Protein AF-A0A2D6SZ85-F1 (afdb_monomer_lite)

Radius of gyration: 20.52 Å; chains: 1; bounding box: 55×57×46 Å

Structure (mmCIF, N/CA/C/O backbone):
data_AF-A0A2D6SZ85-F1
#
_entry.id   AF-A0A2D6SZ85-F1
#
loop_
_atom_site.group_PDB
_atom_site.id
_atom_site.type_symbol
_atom_site.label_atom_id
_atom_site.label_alt_id
_atom_site.label_comp_id
_atom_site.label_asym_id
_atom_site.label_entity_id
_atom_site.label_seq_id
_atom_site.pdbx_PDB_ins_code
_atom_site.Cartn_x
_atom_site.Cartn_y
_atom_site.Cartn_z
_atom_site.occupancy
_atom_site.B_iso_or_equiv
_atom_site.auth_seq_id
_atom_site.auth_comp_id
_atom_site.auth_asym_id
_atom_site.auth_atom_id
_atom_site.pdbx_PDB_model_num
ATOM 1 N N . MET A 1 1 ? 26.957 -25.060 16.649 1.00 38.34 1 MET A N 1
ATOM 2 C CA . MET A 1 1 ? 27.427 -24.751 15.280 1.00 38.34 1 MET A CA 1
ATOM 3 C C . MET A 1 1 ? 27.335 -25.997 14.417 1.00 38.34 1 MET A C 1
ATOM 5 O O . MET A 1 1 ? 28.116 -26.914 14.627 1.00 38.34 1 MET A O 1
ATOM 9 N N . ARG A 1 2 ? 26.353 -26.023 13.512 1.00 25.05 2 ARG A N 1
ATOM 10 C CA . ARG A 1 2 ? 26.320 -26.685 12.193 1.00 25.05 2 ARG A CA 1
ATOM 11 C C . ARG A 1 2 ? 24.862 -26.645 11.737 1.00 25.05 2 ARG A C 1
ATOM 13 O O . ARG A 1 2 ? 24.054 -27.474 12.136 1.00 25.05 2 ARG A O 1
ATOM 20 N N . SER A 1 3 ? 24.536 -25.599 10.988 1.00 23.06 3 SER A N 1
ATOM 21 C CA . SER A 1 3 ? 23.264 -25.454 10.289 1.00 23.06 3 SER A CA 1
ATOM 22 C C . SER A 1 3 ? 23.263 -26.433 9.118 1.00 23.06 3 SER A C 1
ATOM 24 O O . SER A 1 3 ? 24.173 -26.398 8.292 1.00 23.06 3 SER A O 1
ATOM 26 N N . VAL A 1 4 ? 22.278 -27.325 9.074 1.00 24.33 4 VAL A N 1
ATOM 27 C CA . VAL A 1 4 ? 22.029 -28.205 7.930 1.00 24.33 4 VAL A CA 1
ATOM 28 C C . VAL A 1 4 ? 20.880 -27.584 7.146 1.00 24.33 4 VAL A C 1
ATOM 30 O O . VAL A 1 4 ? 19.745 -27.554 7.612 1.00 24.33 4 VAL A O 1
ATOM 33 N N . LEU A 1 5 ? 21.212 -27.039 5.979 1.00 23.00 5 LEU A N 1
ATOM 34 C CA . LEU A 1 5 ? 20.269 -26.615 4.953 1.00 23.00 5 LEU A CA 1
ATOM 35 C C . LEU A 1 5 ? 19.723 -27.890 4.295 1.00 23.00 5 LEU A C 1
ATOM 37 O O . LEU A 1 5 ? 20.479 -28.612 3.647 1.00 23.00 5 LEU A O 1
ATOM 41 N N . MET A 1 6 ? 18.447 -28.208 4.510 1.00 22.09 6 MET A N 1
ATOM 42 C CA . MET A 1 6 ? 17.811 -29.384 3.914 1.00 22.09 6 MET A CA 1
ATOM 43 C C . MET A 1 6 ? 16.843 -28.929 2.822 1.00 22.09 6 MET A C 1
ATOM 45 O O . MET A 1 6 ? 15.752 -28.439 3.099 1.00 22.09 6 MET A O 1
ATOM 49 N N . LEU A 1 7 ? 17.295 -29.067 1.576 1.00 22.53 7 LEU A N 1
ATOM 50 C CA . LEU A 1 7 ? 16.496 -28.945 0.363 1.00 22.53 7 LEU A CA 1
ATOM 51 C C . LEU A 1 7 ? 15.698 -30.250 0.207 1.00 22.53 7 LEU A C 1
ATOM 53 O O . LEU A 1 7 ? 16.301 -31.323 0.159 1.00 22.53 7 LEU A O 1
ATOM 57 N N . VAL A 1 8 ? 14.367 -30.186 0.157 1.00 25.17 8 VAL A N 1
ATOM 58 C CA . VAL A 1 8 ? 13.526 -31.362 -0.115 1.00 25.17 8 VAL A CA 1
ATOM 59 C C . VAL A 1 8 ? 12.619 -31.062 -1.298 1.00 25.17 8 VAL A C 1
ATOM 61 O O . VAL A 1 8 ? 11.760 -30.187 -1.228 1.00 25.17 8 VAL A O 1
ATOM 64 N N . CYS A 1 9 ? 12.847 -31.823 -2.364 1.00 23.64 9 CYS A N 1
ATOM 65 C CA . CYS A 1 9 ? 12.000 -31.950 -3.540 1.00 23.64 9 CYS A CA 1
ATOM 66 C C . CYS A 1 9 ? 10.954 -33.056 -3.331 1.00 23.64 9 CYS A C 1
ATOM 68 O O . CYS A 1 9 ? 11.340 -34.143 -2.896 1.00 23.64 9 CYS A O 1
ATOM 70 N N . LEU A 1 10 ? 9.683 -32.828 -3.690 1.00 24.56 10 LEU A N 1
ATOM 71 C CA . LEU A 1 10 ? 8.734 -33.897 -4.043 1.00 24.56 10 LEU A CA 1
ATOM 72 C C . LEU A 1 10 ? 7.457 -33.369 -4.737 1.00 24.56 10 LEU A C 1
ATOM 74 O O . LEU A 1 10 ? 6.820 -32.421 -4.285 1.00 24.56 10 LEU A O 1
ATOM 78 N N . SER A 1 11 ? 7.059 -34.069 -5.804 1.00 26.67 11 SER A N 1
ATOM 79 C CA . SER A 1 11 ? 5.912 -33.814 -6.689 1.00 26.67 11 SER A CA 1
ATOM 80 C C . SER A 1 11 ? 4.568 -34.357 -6.179 1.00 26.67 11 SER A C 1
ATOM 82 O O . SER A 1 11 ? 4.553 -35.464 -5.642 1.00 26.67 11 SER A O 1
ATOM 84 N N . ALA A 1 12 ? 3.450 -33.692 -6.512 1.00 24.92 12 ALA A N 1
ATOM 85 C CA . ALA A 1 12 ? 2.279 -34.240 -7.239 1.00 24.92 12 ALA A CA 1
ATOM 86 C C . ALA A 1 12 ? 1.037 -33.317 -7.145 1.00 24.92 12 ALA A C 1
ATOM 88 O O . ALA A 1 12 ? 0.876 -32.549 -6.204 1.00 24.92 12 ALA A O 1
ATOM 89 N N . ALA A 1 13 ? 0.180 -33.427 -8.165 1.00 23.38 13 ALA A N 1
ATOM 90 C CA . ALA A 1 13 ? -0.965 -32.590 -8.535 1.00 23.38 13 ALA A CA 1
ATOM 91 C C . ALA A 1 13 ? -2.183 -32.611 -7.583 1.00 23.38 13 ALA A C 1
ATOM 93 O O . ALA A 1 13 ? -2.440 -33.637 -6.962 1.00 23.38 13 ALA A O 1
ATOM 94 N N . LEU A 1 14 ? -2.987 -31.529 -7.562 1.00 22.86 14 LEU A N 1
ATOM 95 C CA . LEU A 1 14 ? -4.369 -31.441 -8.101 1.00 22.86 14 LEU A CA 1
ATOM 96 C C . LEU A 1 14 ? -5.046 -30.084 -7.745 1.00 22.86 14 LEU A C 1
ATOM 98 O O . LEU A 1 14 ? -4.791 -29.498 -6.700 1.00 22.86 14 LEU A O 1
ATOM 102 N N . THR A 1 15 ? -5.928 -29.641 -8.648 1.00 23.62 15 THR A N 1
ATOM 103 C CA . THR A 1 15 ? -6.913 -28.527 -8.678 1.00 23.62 15 THR A CA 1
ATOM 104 C C . THR A 1 15 ? -7.408 -27.886 -7.368 1.00 23.62 15 THR A C 1
ATOM 106 O O . THR A 1 15 ? -7.889 -28.602 -6.496 1.00 23.62 15 THR A O 1
ATOM 109 N N . ALA A 1 16 ? -7.498 -26.540 -7.335 1.00 22.28 16 ALA A N 1
ATOM 110 C CA . ALA A 1 16 ? -8.764 -25.768 -7.244 1.00 22.28 16 ALA A CA 1
ATOM 111 C C . ALA A 1 16 ? -8.567 -24.249 -6.973 1.00 22.28 16 ALA A C 1
ATOM 113 O O . ALA A 1 16 ? -7.841 -23.859 -6.064 1.00 22.28 16 ALA A O 1
ATOM 114 N N . LEU A 1 17 ? -9.286 -23.438 -7.767 1.00 27.72 17 LEU A N 1
ATOM 115 C CA . LEU A 1 17 ? -10.006 -22.186 -7.446 1.00 27.72 17 LEU A CA 1
ATOM 116 C C . LEU A 1 17 ? -9.457 -21.258 -6.348 1.00 27.72 17 LEU A C 1
ATOM 118 O O . LEU A 1 17 ? -9.790 -21.451 -5.187 1.00 27.72 17 LEU A O 1
ATOM 122 N N . PHE A 1 18 ? -8.816 -20.153 -6.747 1.00 23.03 18 PHE A N 1
ATOM 123 C CA . PHE A 1 18 ? -8.873 -18.861 -6.044 1.00 23.03 18 PHE A CA 1
ATOM 124 C C . PHE A 1 18 ? -8.624 -17.728 -7.053 1.00 23.03 18 PHE A C 1
ATOM 126 O O . PHE A 1 18 ? -7.550 -17.668 -7.647 1.00 23.03 18 PHE A O 1
ATOM 133 N N . THR A 1 19 ? -9.592 -16.828 -7.249 1.00 25.33 19 THR A N 1
ATOM 134 C CA . THR A 1 19 ? -9.369 -15.550 -7.948 1.00 25.33 19 THR A CA 1
ATOM 135 C C . THR A 1 19 ? -9.543 -14.374 -7.002 1.00 25.33 19 THR A C 1
ATOM 137 O O . THR A 1 19 ? -10.481 -14.306 -6.209 1.00 25.33 19 THR A O 1
ATOM 140 N N . ASN A 1 20 ? -8.550 -13.498 -7.111 1.00 28.41 20 ASN A N 1
ATOM 141 C CA . ASN A 1 20 ? -8.149 -12.422 -6.227 1.00 28.41 20 ASN A CA 1
ATOM 142 C C . ASN A 1 20 ? -9.001 -11.149 -6.314 1.00 28.41 20 ASN A C 1
ATOM 144 O O . ASN A 1 20 ? -9.608 -10.839 -7.334 1.00 28.41 20 ASN A O 1
ATOM 148 N N . ALA A 1 21 ? -8.924 -10.410 -5.204 1.00 26.05 21 ALA A N 1
ATOM 149 C CA . ALA A 1 21 ? -8.678 -8.975 -5.059 1.00 26.05 21 ALA A CA 1
ATOM 150 C C . ALA A 1 21 ? -9.060 -8.018 -6.211 1.00 26.05 21 ALA A C 1
ATOM 152 O O . ALA A 1 21 ? -8.628 -8.114 -7.361 1.00 26.05 21 ALA A O 1
ATOM 153 N N . VAL A 1 22 ? -9.825 -7.001 -5.819 1.00 27.80 22 VAL A N 1
ATOM 154 C CA . VAL A 1 22 ? -10.353 -5.933 -6.666 1.00 27.80 22 VAL A CA 1
ATOM 155 C C . VAL A 1 22 ? -9.244 -5.068 -7.268 1.00 27.80 22 VAL A C 1
ATOM 157 O O . VAL A 1 22 ? -8.403 -4.507 -6.569 1.00 27.80 22 VAL A O 1
ATOM 160 N N . HIS A 1 23 ? -9.314 -4.976 -8.594 1.00 37.28 23 HIS A N 1
ATOM 161 C CA . HIS A 1 23 ? -8.452 -4.254 -9.515 1.00 37.28 23 HIS A CA 1
ATOM 162 C C . HIS A 1 23 ? -8.623 -2.726 -9.426 1.00 37.28 23 HIS A C 1
ATOM 164 O O . HIS A 1 23 ? -9.745 -2.218 -9.440 1.00 37.28 23 HIS A O 1
ATOM 170 N N . GLY A 1 24 ? -7.512 -1.987 -9.494 1.00 26.64 24 GLY A N 1
ATOM 171 C CA . GLY A 1 24 ? -7.454 -0.780 -10.324 1.00 26.64 24 GLY A CA 1
ATOM 172 C C . GLY A 1 24 ? -7.283 -1.227 -11.776 1.00 26.64 24 GLY A C 1
ATOM 173 O O . GLY A 1 24 ? -6.586 -2.206 -12.017 1.00 26.64 24 GLY A O 1
ATOM 174 N N . GLN A 1 25 ? -7.969 -0.591 -12.728 1.00 28.16 25 GLN A N 1
ATOM 175 C CA . GLN A 1 25 ? -8.022 -1.027 -14.129 1.00 28.16 25 GLN A CA 1
ATOM 176 C C . GLN A 1 25 ? -6.625 -1.194 -14.763 1.00 28.16 25 GLN A C 1
ATOM 178 O O . GLN A 1 25 ? -6.048 -0.253 -15.299 1.00 28.16 25 GLN A O 1
ATOM 183 N N . GLY A 1 26 ? -6.118 -2.422 -14.734 1.00 28.48 26 GLY A N 1
ATOM 184 C CA . GLY A 1 26 ? -4.998 -2.937 -15.506 1.00 28.48 26 GLY A CA 1
ATOM 185 C C . GLY A 1 26 ? -5.404 -4.328 -15.976 1.00 28.48 26 GLY A C 1
ATOM 186 O O . GLY A 1 26 ? -5.951 -5.107 -15.197 1.00 28.48 26 GLY A O 1
ATOM 187 N N . ARG A 1 27 ? -5.251 -4.614 -17.271 1.00 25.75 27 ARG A N 1
ATOM 188 C CA . ARG A 1 27 ? -5.568 -5.929 -17.845 1.00 25.75 27 ARG A CA 1
ATOM 189 C C . ARG A 1 27 ? -4.776 -7.008 -17.101 1.00 25.75 27 ARG A C 1
ATOM 191 O O . ARG A 1 27 ? -3.552 -6.945 -17.080 1.00 25.75 27 ARG A O 1
ATOM 198 N N . SER A 1 28 ? -5.466 -7.998 -16.543 1.00 29.06 28 SER A N 1
ATOM 199 C CA . SER A 1 28 ? -4.854 -9.238 -16.073 1.00 29.06 28 SER A CA 1
ATOM 200 C C . SER A 1 28 ? -4.201 -9.943 -17.263 1.00 29.06 28 SER A C 1
ATOM 202 O O . SER A 1 28 ? -4.893 -10.381 -18.184 1.00 29.06 28 SER A O 1
ATOM 204 N N . ILE A 1 29 ? -2.873 -10.027 -17.273 1.00 34.69 29 ILE A N 1
ATOM 205 C CA . ILE A 1 29 ? -2.155 -10.898 -18.204 1.00 34.69 29 ILE A CA 1
ATOM 206 C C . ILE A 1 29 ? -2.277 -12.304 -17.624 1.00 34.69 29 ILE A C 1
ATOM 208 O O . ILE A 1 29 ? -1.525 -12.696 -16.736 1.00 34.69 29 ILE A O 1
ATOM 212 N N . GLU A 1 30 ? -3.300 -13.035 -18.055 1.00 31.08 30 GLU A N 1
ATOM 213 C CA . GLU A 1 30 ? -3.431 -14.451 -17.737 1.00 31.08 30 GLU A CA 1
ATOM 214 C C . GLU A 1 30 ? -2.382 -15.244 -18.525 1.00 31.08 30 GLU A C 1
ATOM 216 O O . GLU A 1 30 ? -2.482 -15.415 -19.738 1.00 31.08 30 GLU A O 1
ATOM 221 N N . GLY A 1 31 ? -1.377 -15.745 -17.813 1.00 37.50 31 GLY A N 1
ATOM 222 C CA . GLY A 1 31 ? -0.465 -16.787 -18.270 1.00 37.50 31 GLY A CA 1
ATOM 223 C C . GLY A 1 31 ? 0.186 -17.444 -17.051 1.00 37.50 31 GLY A C 1
ATOM 224 O O . GLY A 1 31 ? 0.916 -16.768 -16.326 1.00 37.50 31 GLY A O 1
ATOM 225 N N . PRO A 1 32 ? -0.088 -18.723 -16.735 1.00 39.88 32 PRO A N 1
ATOM 226 C CA . PRO A 1 32 ? 0.516 -19.356 -15.574 1.00 39.88 32 PRO A CA 1
ATOM 227 C C . PRO A 1 32 ? 1.987 -19.664 -15.867 1.00 39.88 32 PRO A C 1
ATOM 229 O O . PRO A 1 32 ? 2.288 -20.536 -16.679 1.00 39.88 32 PRO A O 1
ATOM 232 N N . VAL A 1 33 ? 2.915 -19.020 -15.152 1.00 44.75 33 VAL A N 1
ATOM 233 C CA . VAL A 1 33 ? 4.210 -19.668 -14.899 1.00 44.75 33 VAL A CA 1
ATOM 234 C C . VAL A 1 33 ? 3.886 -20.926 -14.106 1.00 44.75 33 VAL A C 1
ATOM 236 O O . VAL A 1 33 ? 3.303 -20.850 -13.020 1.00 44.75 33 VAL A O 1
ATOM 239 N N . ALA A 1 34 ? 4.165 -22.078 -14.711 1.00 47.47 34 ALA A N 1
ATOM 240 C CA . ALA A 1 34 ? 3.860 -23.366 -14.122 1.00 47.47 34 ALA A CA 1
ATOM 241 C C . ALA A 1 34 ? 4.566 -23.485 -12.765 1.00 47.47 34 ALA A C 1
ATOM 243 O O . ALA A 1 34 ? 5.777 -23.288 -12.668 1.00 47.47 34 ALA A O 1
ATOM 244 N N . ASP A 1 35 ? 3.799 -23.822 -11.726 1.00 46.00 35 ASP A N 1
ATOM 245 C CA . ASP A 1 35 ? 4.308 -24.173 -10.396 1.00 46.00 35 ASP A CA 1
ATOM 246 C C . ASP A 1 35 ? 4.918 -25.583 -10.440 1.00 46.00 35 ASP A C 1
ATOM 248 O O . ASP A 1 35 ? 4.424 -26.545 -9.850 1.00 46.00 35 ASP A O 1
ATOM 252 N N . THR A 1 36 ? 5.927 -25.740 -11.293 1.00 53.75 36 THR A N 1
ATOM 253 C CA . THR A 1 36 ? 6.666 -26.980 -11.474 1.00 53.75 36 THR A CA 1
ATOM 254 C C . THR A 1 36 ? 8.000 -26.871 -10.773 1.00 53.75 36 THR A C 1
ATOM 256 O O . THR A 1 36 ? 8.739 -25.900 -10.920 1.00 53.75 36 THR A O 1
ATOM 259 N N . GLU A 1 37 ? 8.316 -27.922 -10.035 1.00 49.31 37 GLU A N 1
ATOM 260 C CA . GLU A 1 37 ? 9.615 -28.141 -9.426 1.00 49.31 37 GLU A CA 1
ATOM 261 C C . GLU A 1 37 ? 10.727 -28.048 -10.487 1.00 49.31 37 GLU A C 1
ATOM 263 O O . GLU A 1 37 ? 10.763 -28.852 -11.419 1.00 49.31 37 GLU A O 1
ATOM 268 N N . LEU A 1 38 ? 11.615 -27.057 -10.349 1.00 55.38 38 LEU A N 1
ATOM 269 C CA . LEU A 1 38 ? 12.723 -26.808 -11.278 1.00 55.38 38 LEU A CA 1
ATOM 270 C C . LEU A 1 38 ? 13.806 -27.879 -11.076 1.00 55.38 38 LEU A C 1
ATOM 272 O O . LEU A 1 38 ? 14.428 -27.929 -10.013 1.00 55.38 38 LEU A O 1
ATOM 276 N N . LYS A 1 39 ? 14.023 -28.754 -12.066 1.00 46.19 39 LYS A N 1
ATOM 277 C CA . LYS A 1 39 ? 14.940 -29.910 -11.947 1.00 46.19 39 LYS A CA 1
ATOM 278 C C . LYS A 1 39 ? 16.086 -29.889 -12.945 1.00 46.19 39 LYS A C 1
ATOM 280 O O . LYS A 1 39 ? 17.131 -30.479 -12.676 1.00 46.19 39 LYS A O 1
ATOM 285 N N . SER A 1 40 ? 15.895 -29.262 -14.100 1.00 50.00 40 SER A N 1
ATOM 286 C CA . SER A 1 40 ? 16.890 -29.198 -15.166 1.00 50.00 40 SER A CA 1
ATOM 287 C C . SER A 1 40 ? 17.764 -27.946 -15.052 1.00 50.00 40 SER A C 1
ATOM 289 O O . SER A 1 40 ? 17.355 -26.932 -14.494 1.00 50.00 40 SER A O 1
ATOM 291 N N . THR A 1 41 ? 18.970 -27.977 -15.627 1.00 47.56 41 THR A N 1
ATOM 292 C CA . THR A 1 41 ? 19.808 -26.774 -15.749 1.00 47.56 41 THR A CA 1
ATOM 293 C C . THR A 1 41 ? 19.081 -25.665 -16.517 1.00 47.56 41 THR A C 1
ATOM 295 O O . THR A 1 41 ? 19.236 -24.507 -16.168 1.00 47.56 41 THR A O 1
ATOM 298 N N . GLY A 1 42 ? 18.241 -25.993 -17.507 1.00 57.09 42 GLY A N 1
ATOM 299 C CA . GLY A 1 42 ? 17.401 -25.008 -18.202 1.00 57.09 42 GLY A CA 1
ATOM 300 C C . GLY A 1 42 ? 16.340 -24.380 -17.291 1.00 57.09 42 GLY A C 1
ATOM 301 O O . GLY A 1 42 ? 16.140 -23.169 -17.336 1.00 57.09 42 GLY A O 1
ATOM 302 N N . ASP A 1 43 ? 15.742 -25.179 -16.404 1.00 52.53 43 ASP A N 1
ATOM 303 C CA . ASP A 1 43 ? 14.762 -24.724 -15.408 1.00 52.53 43 ASP A CA 1
ATOM 304 C C . ASP A 1 43 ? 15.427 -23.788 -14.386 1.00 52.53 43 ASP A C 1
ATOM 306 O O . ASP A 1 43 ? 14.871 -22.761 -14.003 1.00 52.53 43 ASP A O 1
ATOM 310 N N . LEU A 1 44 ? 16.649 -24.132 -13.966 1.00 51.59 44 LEU A N 1
ATOM 311 C CA . LEU A 1 44 ? 17.444 -23.386 -12.987 1.00 51.59 44 LEU A CA 1
ATOM 312 C C . LEU A 1 44 ? 18.106 -22.131 -13.571 1.00 51.59 44 LEU A C 1
ATOM 314 O O . LEU A 1 44 ? 18.359 -21.185 -12.831 1.00 51.59 44 LEU A O 1
ATOM 318 N N . LEU A 1 45 ? 18.374 -22.104 -14.882 1.00 53.56 45 LEU A N 1
ATOM 319 C CA . LEU A 1 45 ? 18.885 -20.926 -15.589 1.00 53.56 45 LEU A CA 1
ATOM 320 C C . LEU A 1 45 ? 17.804 -19.852 -15.795 1.00 53.56 45 LEU A C 1
ATOM 322 O O . LEU A 1 45 ? 18.149 -18.738 -16.183 1.00 53.56 45 LEU A O 1
ATOM 326 N N . ARG A 1 46 ? 16.525 -20.172 -15.520 1.00 63.75 46 ARG A N 1
ATOM 327 C CA . ARG A 1 46 ? 15.375 -19.244 -15.496 1.00 63.75 46 ARG A CA 1
ATOM 328 C C . ARG A 1 46 ? 15.287 -18.334 -16.729 1.00 63.75 46 ARG A C 1
ATOM 330 O O . ARG A 1 46 ? 14.868 -17.182 -16.641 1.00 63.75 46 ARG A O 1
ATOM 337 N N . GLY A 1 47 ? 15.681 -18.871 -17.883 1.00 60.16 47 GLY A N 1
ATOM 338 C CA . GLY A 1 47 ? 15.587 -18.180 -19.162 1.00 60.16 47 GLY A CA 1
ATOM 339 C C . GLY A 1 47 ? 14.138 -17.968 -19.601 1.00 60.16 47 GLY A C 1
ATOM 340 O O . GLY A 1 47 ? 13.193 -18.545 -19.053 1.00 60.16 47 GLY A O 1
ATOM 341 N N . PHE A 1 48 ? 13.979 -17.135 -20.616 1.00 70.12 48 PHE A N 1
ATOM 342 C CA . PHE A 1 48 ? 12.762 -17.002 -21.407 1.00 70.12 48 PHE A CA 1
ATOM 343 C C . PHE A 1 48 ? 13.045 -17.506 -22.818 1.00 70.12 48 PHE A C 1
ATOM 345 O O . PHE A 1 48 ? 14.196 -17.498 -23.262 1.00 70.12 48 PHE A O 1
ATOM 352 N N . ASP A 1 49 ? 12.006 -17.943 -23.521 1.00 78.50 49 ASP A N 1
ATOM 353 C CA . ASP A 1 49 ? 12.118 -18.139 -24.961 1.00 78.50 49 ASP A CA 1
ATOM 354 C C . ASP A 1 49 ? 11.812 -16.831 -25.711 1.00 78.50 49 ASP A C 1
ATOM 356 O O . ASP A 1 49 ? 11.261 -15.868 -25.162 1.00 78.50 49 ASP A O 1
ATOM 360 N N . ASP A 1 50 ? 12.198 -16.781 -26.985 1.00 81.06 50 ASP A N 1
ATOM 361 C CA . ASP A 1 50 ? 11.994 -15.596 -27.821 1.00 81.06 50 ASP A CA 1
ATOM 362 C C . ASP A 1 50 ? 10.507 -15.229 -27.960 1.00 81.06 50 ASP A C 1
ATOM 364 O O . ASP A 1 50 ? 10.183 -14.063 -28.203 1.00 81.06 50 ASP A O 1
ATOM 368 N N . ALA A 1 51 ? 9.592 -16.192 -27.798 1.00 84.88 51 ALA A N 1
ATOM 369 C CA . ALA A 1 51 ? 8.158 -15.954 -27.884 1.00 84.88 51 ALA A CA 1
ATOM 370 C C . ALA A 1 51 ? 7.633 -15.243 -26.626 1.00 84.88 51 ALA A C 1
ATOM 372 O O . ALA A 1 51 ? 6.930 -14.241 -26.762 1.00 84.88 51 ALA A O 1
ATOM 373 N N . GLU A 1 52 ? 8.024 -15.691 -25.429 1.00 85.25 52 GLU A N 1
ATOM 374 C CA . GLU A 1 52 ? 7.716 -15.060 -24.138 1.00 85.25 52 GLU A CA 1
ATOM 375 C C . GLU A 1 52 ? 8.243 -13.620 -24.103 1.00 85.25 52 GLU A C 1
ATOM 377 O O . GLU A 1 52 ? 7.487 -12.689 -23.815 1.00 85.25 52 GLU A O 1
ATOM 382 N N . LEU A 1 53 ? 9.508 -13.406 -24.488 1.00 84.94 53 LEU A N 1
ATOM 383 C CA . LEU A 1 53 ? 10.093 -12.063 -24.555 1.00 84.94 53 LEU A CA 1
ATOM 384 C C . LEU A 1 53 ? 9.358 -11.168 -25.558 1.00 84.94 53 LEU A C 1
ATOM 386 O O . LEU A 1 53 ? 9.077 -10.000 -25.274 1.00 84.94 53 LEU A O 1
ATOM 390 N N . THR A 1 54 ? 9.053 -11.701 -26.744 1.00 87.69 54 THR A N 1
ATOM 391 C CA . THR A 1 54 ? 8.331 -10.957 -27.783 1.00 87.69 54 THR A CA 1
ATOM 392 C C . THR A 1 54 ? 6.940 -10.559 -27.312 1.00 87.69 54 THR A C 1
ATOM 394 O O . THR A 1 54 ? 6.498 -9.447 -27.600 1.00 87.69 54 THR A O 1
ATOM 397 N N . GLU A 1 55 ? 6.245 -11.438 -26.596 1.00 91.44 55 GLU A N 1
ATOM 398 C CA . GLU A 1 55 ? 4.911 -11.148 -26.089 1.00 91.44 55 GLU A CA 1
ATOM 399 C C . GLU A 1 55 ? 4.948 -10.117 -24.962 1.00 91.44 55 GLU A C 1
ATOM 401 O O . GLU A 1 55 ? 4.248 -9.107 -25.034 1.00 91.44 55 GLU A O 1
ATOM 406 N N . LEU A 1 56 ? 5.833 -10.278 -23.976 1.00 89.81 56 LEU A N 1
ATOM 407 C CA . LEU A 1 56 ? 5.936 -9.330 -22.865 1.00 89.81 56 LEU A CA 1
ATOM 408 C C . LEU A 1 56 ? 6.329 -7.923 -23.325 1.00 89.81 56 LEU A C 1
ATOM 410 O O . LEU A 1 56 ? 5.791 -6.948 -22.807 1.00 89.81 56 LEU A O 1
ATOM 414 N N . ARG A 1 57 ? 7.164 -7.792 -24.363 1.00 91.31 57 ARG A N 1
ATOM 415 C CA . ARG A 1 57 ? 7.470 -6.489 -24.987 1.00 91.31 57 ARG A CA 1
ATOM 416 C C . ARG A 1 57 ? 6.255 -5.814 -25.627 1.00 91.31 57 ARG A C 1
ATOM 418 O O . ARG A 1 57 ? 6.233 -4.589 -25.731 1.00 91.31 57 ARG A O 1
ATOM 425 N N . LYS A 1 58 ? 5.252 -6.578 -26.071 1.00 93.25 58 LYS A N 1
ATOM 426 C CA . LYS A 1 58 ? 3.994 -6.015 -26.587 1.00 93.25 58 LYS A CA 1
ATOM 427 C C . LYS A 1 58 ? 3.055 -5.614 -25.462 1.00 93.25 58 LYS A C 1
ATOM 429 O O . LYS A 1 58 ? 2.391 -4.587 -25.578 1.00 93.25 58 LYS A O 1
ATOM 434 N N . VAL A 1 59 ? 2.961 -6.432 -24.412 1.00 93.69 59 VAL A N 1
ATOM 435 C CA . VAL A 1 59 ? 2.006 -6.187 -23.327 1.00 93.69 59 VAL A CA 1
ATOM 436 C C . VAL A 1 59 ? 2.499 -5.110 -22.358 1.00 93.69 59 VAL A C 1
ATOM 438 O O . VAL A 1 59 ? 1.693 -4.338 -21.842 1.00 93.69 59 VAL A O 1
ATOM 441 N N . ILE A 1 60 ? 3.816 -5.001 -22.180 1.00 94.00 60 ILE A N 1
ATOM 442 C CA . ILE A 1 60 ? 4.486 -3.976 -21.376 1.00 94.00 60 ILE A CA 1
ATOM 443 C C . ILE A 1 60 ? 5.366 -3.136 -22.317 1.00 94.00 60 ILE A C 1
ATOM 445 O O . ILE A 1 60 ? 6.589 -3.279 -22.330 1.00 94.00 60 ILE A O 1
ATOM 449 N N . PRO A 1 61 ? 4.768 -2.292 -23.178 1.00 93.31 61 PRO A N 1
ATOM 450 C CA . PRO A 1 61 ? 5.543 -1.485 -24.102 1.00 93.31 61 PRO A CA 1
ATOM 451 C C . PRO A 1 61 ? 6.299 -0.392 -23.346 1.00 93.31 61 PRO A C 1
ATOM 453 O O . PRO A 1 61 ? 5.755 0.265 -22.453 1.00 93.31 61 PRO A O 1
ATOM 456 N N . GLN A 1 62 ? 7.543 -0.141 -23.755 1.00 90.12 62 GLN A N 1
ATOM 457 C CA . GLN A 1 62 ? 8.290 1.004 -23.252 1.00 90.12 62 GLN A CA 1
ATOM 458 C C . GLN A 1 62 ? 7.524 2.296 -23.543 1.00 90.12 62 GLN A C 1
ATOM 460 O O . GLN A 1 62 ? 7.046 2.522 -24.657 1.00 90.12 62 GLN A O 1
ATOM 465 N N . ARG A 1 63 ? 7.416 3.161 -22.534 1.00 87.00 63 ARG A N 1
ATOM 466 C CA . ARG A 1 63 ? 6.721 4.443 -22.653 1.00 87.00 63 ARG A CA 1
ATOM 467 C C . ARG A 1 63 ? 7.463 5.557 -21.921 1.00 87.00 63 ARG A C 1
ATOM 469 O O . ARG A 1 63 ? 8.128 5.283 -20.920 1.00 87.00 63 ARG A O 1
ATOM 476 N N . PRO A 1 64 ? 7.345 6.809 -22.396 1.00 85.94 64 PRO A N 1
ATOM 477 C CA . PRO A 1 64 ? 7.917 7.952 -21.704 1.00 85.94 64 PRO A CA 1
ATOM 478 C C . PRO A 1 64 ? 7.211 8.202 -20.369 1.00 85.94 64 PRO A C 1
ATOM 480 O O . PRO A 1 64 ? 6.036 7.873 -20.182 1.00 85.94 64 PRO A O 1
ATOM 483 N N . GLU A 1 65 ? 7.929 8.849 -19.458 1.00 86.31 65 GLU A N 1
ATOM 484 C CA . GLU A 1 65 ? 7.381 9.278 -18.178 1.00 86.31 65 GLU A CA 1
ATOM 485 C C . GLU A 1 65 ? 6.315 10.367 -18.389 1.00 86.31 65 GLU A C 1
ATOM 487 O O . GLU A 1 65 ? 6.561 11.395 -19.026 1.00 86.31 65 GLU A O 1
ATOM 492 N N . LEU A 1 66 ? 5.115 10.155 -17.843 1.00 84.69 66 LEU A N 1
ATOM 493 C CA . LEU A 1 66 ? 4.012 11.112 -17.959 1.00 84.69 66 LEU A CA 1
ATOM 494 C C . LEU A 1 66 ? 4.336 12.389 -17.197 1.00 84.69 66 LEU A C 1
ATOM 496 O O . LEU A 1 66 ? 4.753 12.301 -16.045 1.00 84.69 66 LEU A O 1
ATOM 500 N N . LYS A 1 67 ? 4.087 13.570 -17.776 1.00 87.31 67 LYS A N 1
ATOM 501 C CA . LYS A 1 67 ? 4.275 14.857 -17.082 1.00 87.31 67 LYS A CA 1
ATOM 502 C C . LYS A 1 67 ? 3.521 14.866 -15.745 1.00 87.31 67 LYS A C 1
ATOM 504 O O . LYS A 1 67 ? 2.366 14.451 -15.676 1.00 87.31 67 LYS A O 1
ATOM 509 N N . LEU A 1 68 ? 4.192 15.333 -14.693 1.00 87.62 68 LEU A N 1
ATOM 510 C CA . LEU A 1 68 ? 3.599 15.428 -13.365 1.00 87.62 68 LEU A CA 1
ATOM 511 C C . LEU A 1 68 ? 2.483 16.477 -13.373 1.00 87.62 68 LEU A C 1
ATOM 513 O O . LEU A 1 68 ? 2.668 17.574 -13.905 1.00 87.62 68 LEU A O 1
ATOM 517 N N . ARG A 1 69 ? 1.325 16.107 -12.822 1.00 91.31 69 ARG A N 1
ATOM 518 C CA . ARG A 1 69 ? 0.175 17.003 -12.676 1.00 91.31 69 ARG A CA 1
ATOM 519 C C . ARG A 1 69 ? 0.436 18.007 -11.554 1.00 91.31 69 ARG A C 1
ATOM 521 O O . ARG A 1 69 ? 1.221 17.736 -10.648 1.00 91.31 69 ARG A O 1
ATOM 528 N N . GLU A 1 70 ? -0.198 19.169 -11.644 1.00 93.00 70 GLU A N 1
ATOM 529 C CA . GLU A 1 70 ? -0.104 20.199 -10.610 1.00 93.00 70 GLU A CA 1
ATOM 530 C C . GLU A 1 70 ? -0.954 19.814 -9.399 1.00 93.00 70 GLU A C 1
ATOM 532 O O . GLU A 1 70 ? -2.019 19.211 -9.541 1.00 93.00 70 GLU A O 1
ATOM 537 N N . ALA A 1 71 ? -0.474 20.147 -8.203 1.00 94.19 71 ALA A N 1
ATOM 538 C CA . ALA A 1 71 ? -1.236 19.920 -6.989 1.00 94.19 71 ALA A CA 1
ATOM 539 C C . ALA A 1 71 ? -2.401 20.898 -6.859 1.00 94.19 71 ALA A C 1
ATOM 541 O O . ALA A 1 71 ? -2.324 22.040 -7.305 1.00 94.19 71 ALA A O 1
ATOM 542 N N . SER A 1 72 ? -3.481 20.438 -6.224 1.00 96.75 72 SER A N 1
ATOM 543 C CA . SER A 1 72 ? -4.634 21.260 -5.871 1.00 96.75 72 SER A CA 1
ATOM 544 C C . SER A 1 72 ? -4.682 21.440 -4.347 1.00 96.75 72 SER A C 1
ATOM 546 O O . SER A 1 72 ? -5.257 20.589 -3.651 1.00 96.75 72 SER A O 1
ATOM 548 N N . PRO A 1 73 ? -4.076 22.521 -3.805 1.00 96.62 73 PRO A N 1
ATOM 549 C CA . PRO A 1 73 ? -4.103 22.809 -2.377 1.00 96.62 73 PRO A CA 1
ATOM 550 C C . PRO A 1 73 ? -5.536 22.966 -1.878 1.00 96.62 73 PRO A C 1
ATOM 552 O O . PRO A 1 73 ? -6.310 23.773 -2.396 1.00 96.62 73 PRO A O 1
ATOM 555 N N . ARG A 1 74 ? -5.901 22.186 -0.860 1.00 97.12 74 ARG A N 1
ATOM 556 C CA . ARG A 1 74 ? -7.259 22.172 -0.308 1.00 97.12 74 ARG A CA 1
ATOM 557 C C . ARG A 1 74 ? -7.316 21.504 1.057 1.00 97.12 74 ARG A C 1
ATOM 559 O O . ARG A 1 74 ? -6.372 20.856 1.508 1.00 97.12 74 ARG A O 1
ATOM 566 N N . LEU A 1 75 ? -8.474 21.628 1.692 1.00 97.50 75 LEU A N 1
ATOM 567 C CA . LEU A 1 75 ? -8.879 20.766 2.795 1.00 97.50 75 LEU A CA 1
ATOM 568 C C . LEU A 1 75 ? -9.874 19.738 2.259 1.00 97.50 75 LEU A C 1
ATOM 570 O O . LEU A 1 75 ? -10.853 20.112 1.616 1.00 97.50 75 LEU A O 1
ATOM 574 N N . ALA A 1 76 ? -9.621 18.461 2.526 1.00 97.94 76 ALA A N 1
ATOM 575 C CA . ALA A 1 76 ? -10.521 17.370 2.188 1.00 97.94 76 ALA A CA 1
ATOM 576 C C . ALA A 1 76 ? -11.035 16.697 3.464 1.00 97.94 76 ALA A C 1
ATOM 578 O O . ALA A 1 76 ? -10.252 16.310 4.331 1.00 97.94 76 ALA A O 1
ATOM 579 N N . GLN A 1 77 ? -12.346 16.534 3.576 1.00 98.56 77 GLN A N 1
ATOM 580 C CA . GLN A 1 77 ? -12.967 15.707 4.599 1.00 98.56 77 GLN A CA 1
ATOM 581 C C . GLN A 1 77 ? -13.066 14.274 4.084 1.00 98.56 77 GLN A C 1
ATOM 583 O O . GLN A 1 77 ? -13.567 14.033 2.987 1.00 98.56 77 GLN A O 1
ATOM 588 N N . VAL A 1 78 ? -12.599 13.318 4.878 1.00 98.62 78 VAL A N 1
ATOM 589 C CA . VAL A 1 78 ? -12.732 11.895 4.568 1.00 98.62 78 VAL A CA 1
ATOM 590 C C . VAL A 1 78 ? -13.436 11.220 5.726 1.00 98.62 78 VAL A C 1
ATOM 592 O O . VAL A 1 78 ? -13.027 11.380 6.872 1.00 98.62 78 VAL A O 1
ATOM 595 N N . SER A 1 79 ? -14.496 10.475 5.448 1.00 98.56 79 SER A N 1
ATOM 596 C CA . SER A 1 79 ? -15.206 9.700 6.463 1.00 98.56 79 SER A CA 1
ATOM 597 C C . SER A 1 79 ? -15.660 8.364 5.911 1.00 98.56 79 SER A C 1
ATOM 599 O O . SER A 1 79 ? -15.872 8.227 4.709 1.00 98.56 79 SER A O 1
ATOM 601 N N . GLY A 1 80 ? -15.875 7.408 6.796 1.00 98.12 80 GLY A N 1
ATOM 602 C CA . GLY A 1 80 ? -16.532 6.155 6.462 1.00 98.12 80 GLY A CA 1
ATOM 603 C C . GLY A 1 80 ? -16.387 5.170 7.600 1.00 98.12 80 GLY A C 1
ATOM 604 O O . GLY A 1 80 ? -16.335 5.593 8.758 1.00 98.12 80 GLY A O 1
ATOM 605 N N . SER A 1 81 ? -16.379 3.881 7.284 1.00 98.38 81 SER A N 1
ATOM 606 C CA . SER A 1 81 ? -16.488 2.831 8.287 1.00 98.38 81 SER A CA 1
ATOM 607 C C . SER A 1 81 ? -15.612 1.612 8.017 1.00 98.38 81 SER A C 1
ATOM 609 O O . SER A 1 81 ? -15.298 1.275 6.877 1.00 98.38 81 SER A O 1
ATOM 611 N N . VAL A 1 82 ? -15.231 0.922 9.088 1.00 98.81 82 VAL A N 1
ATOM 612 C CA . VAL A 1 82 ? -14.663 -0.426 9.046 1.00 98.81 82 VAL A CA 1
ATOM 613 C C . VAL A 1 82 ? -15.731 -1.402 9.528 1.00 98.81 82 VAL A C 1
ATOM 615 O O . VAL A 1 82 ? -16.366 -1.160 10.554 1.00 98.81 82 VAL A O 1
ATOM 618 N N . PHE A 1 83 ? -15.950 -2.500 8.813 1.00 98.75 83 PHE A N 1
ATOM 619 C CA . PHE A 1 83 ? -17.011 -3.458 9.133 1.00 98.75 83 PHE A CA 1
ATOM 620 C C . PHE A 1 83 ? -16.577 -4.906 8.897 1.00 98.75 83 PHE A C 1
ATOM 622 O O . PHE A 1 83 ? -15.652 -5.183 8.130 1.00 98.75 83 PHE A O 1
ATOM 629 N N . GLU A 1 84 ? -17.240 -5.835 9.588 1.00 98.62 84 GLU A N 1
ATOM 630 C CA . GLU A 1 84 ? -17.073 -7.269 9.361 1.00 98.62 84 GLU A CA 1
ATOM 631 C C . GLU A 1 84 ? -17.877 -7.659 8.122 1.00 98.62 84 GLU A C 1
ATOM 633 O O . GLU A 1 84 ? -19.091 -7.842 8.190 1.00 98.62 84 GLU A O 1
ATOM 638 N N . ASP A 1 85 ? -17.175 -7.793 7.005 1.00 98.56 85 ASP A N 1
ATOM 639 C CA . ASP A 1 85 ? -17.723 -8.231 5.730 1.00 98.56 85 ASP A CA 1
ATOM 640 C C . ASP A 1 85 ? -17.821 -9.759 5.747 1.00 98.56 85 ASP A C 1
ATOM 642 O O . ASP A 1 85 ? -16.834 -10.488 5.615 1.00 98.56 85 ASP A O 1
ATOM 646 N N . ARG A 1 86 ? -19.015 -10.265 6.033 1.00 98.31 86 ARG A N 1
ATOM 647 C CA . ARG A 1 86 ? -19.248 -11.688 6.296 1.00 98.31 86 ARG A CA 1
ATOM 648 C C . ARG A 1 86 ? -19.369 -12.483 5.013 1.00 98.31 86 ARG A C 1
ATOM 650 O O . ARG A 1 86 ? -19.064 -13.676 5.019 1.00 98.31 86 ARG A O 1
ATOM 657 N N . ASN A 1 87 ? -19.827 -11.848 3.939 1.00 97.12 87 ASN A N 1
ATOM 658 C CA . ASN A 1 87 ? -19.984 -12.495 2.641 1.00 97.12 87 ASN A CA 1
ATOM 659 C C . ASN A 1 87 ? -18.799 -12.236 1.691 1.00 97.12 87 ASN A C 1
ATOM 661 O O . ASN A 1 87 ? -18.685 -12.910 0.667 1.00 97.12 87 ASN A O 1
ATOM 665 N N . GLY A 1 88 ? -17.891 -11.326 2.050 1.00 97.62 88 GLY A N 1
ATOM 666 C CA . GLY A 1 88 ? -16.683 -11.013 1.300 1.00 97.62 88 GLY A CA 1
ATOM 667 C C . GLY A 1 88 ? -16.941 -10.236 0.011 1.00 97.62 88 GLY A C 1
ATOM 668 O O . GLY A 1 88 ? -16.137 -10.347 -0.918 1.00 97.62 88 GLY A O 1
ATOM 669 N N . ASN A 1 89 ? -18.042 -9.487 -0.093 1.00 96.50 89 ASN A N 1
ATOM 670 C CA . ASN A 1 89 ? -18.379 -8.739 -1.307 1.00 96.50 89 ASN A CA 1
ATOM 671 C C . ASN A 1 89 ? -17.776 -7.319 -1.334 1.00 96.50 89 ASN A C 1
ATOM 673 O O . ASN A 1 89 ? -17.712 -6.697 -2.400 1.00 96.50 89 ASN A O 1
ATOM 677 N N . GLY A 1 90 ? -17.278 -6.823 -0.199 1.00 95.50 90 GLY A N 1
ATOM 678 C CA . GLY A 1 90 ? -16.635 -5.525 -0.010 1.00 95.50 90 GLY A CA 1
ATOM 679 C C . GLY A 1 90 ? -17.599 -4.351 0.175 1.00 95.50 90 GLY A C 1
ATOM 680 O O . GLY A 1 90 ? -17.172 -3.202 0.063 1.00 95.50 90 GLY A O 1
ATOM 681 N N . THR A 1 91 ? -18.877 -4.606 0.415 1.00 95.62 91 THR A N 1
ATOM 682 C CA . THR A 1 91 ? -19.922 -3.610 0.661 1.00 95.62 91 THR A CA 1
ATOM 683 C C . THR A 1 91 ? -20.612 -3.957 1.971 1.00 95.62 91 THR A C 1
ATOM 685 O O . THR A 1 91 ? -20.903 -5.118 2.205 1.00 95.62 91 THR A O 1
ATOM 688 N N . ARG A 1 92 ? -20.895 -2.965 2.820 1.00 96.81 92 ARG A N 1
ATOM 689 C CA . ARG A 1 92 ? -21.557 -3.221 4.103 1.00 96.81 92 ARG A CA 1
ATOM 690 C C . ARG A 1 92 ? -23.031 -3.563 3.895 1.00 96.81 92 ARG A C 1
ATOM 692 O O . ARG A 1 92 ? -23.831 -2.679 3.587 1.00 96.81 92 ARG A O 1
ATOM 699 N N . ASP A 1 93 ? -23.382 -4.823 4.105 1.00 97.88 93 ASP A N 1
ATOM 700 C CA . ASP A 1 93 ? -24.749 -5.324 3.987 1.00 97.88 93 ASP A CA 1
ATOM 701 C C . ASP A 1 93 ? -25.524 -5.285 5.316 1.00 97.88 93 ASP A C 1
ATOM 703 O O . ASP A 1 93 ? -24.987 -5.098 6.413 1.00 97.88 93 ASP A O 1
ATOM 707 N N . ALA A 1 94 ? -26.842 -5.484 5.234 1.00 97.12 94 ALA A N 1
ATOM 708 C CA . ALA A 1 94 ? -27.684 -5.601 6.418 1.00 97.12 94 ALA A CA 1
ATOM 709 C C . ALA A 1 94 ? -27.237 -6.788 7.293 1.00 97.12 94 ALA A C 1
ATOM 711 O O . ALA A 1 94 ? -27.186 -7.931 6.844 1.00 97.12 94 ALA A O 1
ATOM 712 N N . GLY A 1 95 ? -26.959 -6.515 8.570 1.00 96.12 95 GLY A N 1
ATOM 713 C CA . GLY A 1 95 ? -26.472 -7.518 9.523 1.00 96.12 95 GLY A CA 1
ATOM 714 C C . GLY A 1 95 ? -24.947 -7.654 9.585 1.00 96.12 95 GLY A C 1
ATOM 715 O O . GLY A 1 95 ? -24.457 -8.450 10.391 1.00 96.12 95 GLY A O 1
ATOM 716 N N . GLU A 1 96 ? -24.204 -6.870 8.801 1.00 98.25 96 GLU A N 1
ATOM 717 C CA . GLU A 1 96 ? -22.750 -6.746 8.910 1.00 98.25 96 GLU A CA 1
ATOM 718 C C . GLU A 1 96 ? -22.380 -5.646 9.919 1.00 98.25 96 GLU A C 1
ATOM 720 O O . GLU A 1 96 ? -22.643 -4.452 9.694 1.00 98.25 96 GLU A O 1
ATOM 725 N N . PRO A 1 97 ? -21.837 -6.030 11.090 1.00 98.25 97 PRO A N 1
ATOM 726 C CA . PRO A 1 97 ? -21.550 -5.079 12.149 1.00 98.25 97 PRO A CA 1
ATOM 727 C C . PRO A 1 97 ? -20.348 -4.208 11.786 1.00 98.25 97 PRO A C 1
ATOM 729 O O . PRO A 1 97 ? -19.403 -4.653 11.132 1.00 98.25 97 PRO A O 1
ATOM 732 N N . GLY A 1 98 ? -20.364 -2.973 12.279 1.00 98.50 98 GLY A N 1
ATOM 733 C CA . GLY A 1 98 ? -19.160 -2.155 12.330 1.00 98.50 98 GLY A CA 1
ATOM 734 C C . GLY A 1 98 ? -18.125 -2.780 13.262 1.00 98.50 98 GLY A C 1
ATOM 735 O O . GLY A 1 98 ? -18.477 -3.475 14.217 1.00 98.50 98 GLY A O 1
ATOM 736 N N . LEU A 1 99 ? -16.849 -2.548 12.978 1.00 98.62 99 LEU A N 1
ATOM 737 C CA . LEU A 1 99 ? -15.743 -3.011 13.805 1.00 98.62 99 LEU A CA 1
ATOM 738 C C . LEU A 1 99 ? -15.175 -1.838 14.594 1.00 98.62 99 LEU A C 1
ATOM 740 O O . LEU A 1 99 ? -14.531 -0.961 14.023 1.00 98.62 99 LEU A O 1
ATOM 744 N N . ALA A 1 100 ? -15.415 -1.849 15.902 1.00 98.56 100 ALA A N 1
ATOM 745 C CA . ALA A 1 100 ? -14.874 -0.875 16.840 1.00 98.56 100 ALA A CA 1
ATOM 746 C C . ALA A 1 100 ? -13.391 -1.119 17.140 1.00 98.56 100 ALA A C 1
ATOM 748 O O . ALA A 1 100 ? -12.903 -2.244 17.027 1.00 98.56 100 ALA A O 1
ATOM 749 N N . ASP A 1 101 ? -12.699 -0.062 17.568 1.00 98.38 101 ASP A N 1
ATOM 750 C CA . ASP A 1 101 ? -11.300 -0.095 18.009 1.00 98.38 101 ASP A CA 1
ATOM 751 C C . ASP A 1 101 ? -10.292 -0.592 16.948 1.00 98.38 101 ASP A C 1
ATOM 753 O O . ASP A 1 101 ? -9.181 -1.032 17.255 1.00 98.38 101 ASP A O 1
ATOM 757 N N . VAL A 1 102 ? -10.638 -0.480 15.664 1.00 98.69 102 VAL A N 1
ATOM 758 C CA . VAL A 1 102 ? -9.714 -0.737 14.552 1.00 98.69 102 VAL A CA 1
ATOM 759 C C . VAL A 1 102 ? -8.920 0.532 14.250 1.00 98.69 102 VAL A C 1
ATOM 761 O O . VAL A 1 102 ? -9.492 1.615 14.132 1.00 98.69 102 VAL A O 1
ATOM 764 N N . SER A 1 103 ? -7.597 0.409 14.111 1.00 98.62 103 SER A N 1
ATOM 765 C CA . SER A 1 103 ? -6.739 1.534 13.726 1.00 98.62 103 SER A CA 1
ATOM 766 C C . SER A 1 103 ? -6.944 1.922 12.260 1.00 98.62 103 SER A C 1
ATOM 768 O O . SER A 1 103 ? -6.820 1.091 11.359 1.00 98.62 103 SER A O 1
ATOM 770 N N . VAL A 1 104 ? -7.188 3.208 12.023 1.00 98.81 104 VAL A N 1
ATOM 771 C CA . VAL A 1 104 ? -7.232 3.837 10.697 1.00 98.81 104 VAL A CA 1
ATOM 772 C C . VAL A 1 104 ? -6.338 5.074 10.726 1.00 98.81 104 VAL A C 1
ATOM 774 O O . VAL A 1 104 ? -6.287 5.774 11.734 1.00 98.81 104 VAL A O 1
ATOM 777 N N . THR A 1 105 ? -5.629 5.372 9.641 1.00 98.75 105 THR A N 1
ATOM 778 C CA . THR A 1 105 ? -4.742 6.540 9.550 1.00 98.75 105 THR A CA 1
ATOM 779 C C . THR A 1 105 ? -4.902 7.306 8.245 1.00 98.75 105 THR A C 1
ATOM 781 O O . THR A 1 105 ? -5.204 6.706 7.220 1.00 98.75 105 THR A O 1
ATOM 784 N N . ASP A 1 106 ? -4.666 8.620 8.271 1.00 98.19 106 ASP A N 1
ATOM 785 C CA . ASP A 1 106 ? -4.510 9.477 7.084 1.00 98.19 106 ASP A CA 1
ATOM 786 C C . ASP A 1 106 ? -3.034 9.687 6.660 1.00 98.19 106 ASP A C 1
ATOM 788 O O . ASP A 1 106 ? -2.703 10.634 5.926 1.00 98.19 106 ASP A O 1
ATOM 792 N N . GLY A 1 107 ? -2.139 8.829 7.165 1.00 96.19 107 GLY A N 1
ATOM 793 C CA . GLY A 1 107 ? -0.688 8.920 6.996 1.00 96.19 107 GLY A CA 1
ATOM 794 C C . GLY A 1 107 ? -0.023 9.964 7.896 1.00 96.19 107 GLY A C 1
ATOM 795 O O . GLY A 1 107 ? 1.125 10.314 7.671 1.00 96.19 107 GLY A O 1
ATOM 796 N N . GLU A 1 108 ? -0.737 10.513 8.875 1.00 96.88 108 GLU A N 1
ATOM 797 C CA . GLU A 1 108 ? -0.204 11.485 9.839 1.00 96.88 108 GLU A CA 1
ATOM 798 C C . GLU A 1 108 ? -0.782 11.228 11.230 1.00 96.88 108 GLU A C 1
ATOM 800 O O . GLU A 1 108 ? -0.058 11.153 12.211 1.00 96.88 108 GLU A O 1
ATOM 805 N N . ARG A 1 109 ? -2.097 11.028 11.316 1.00 97.88 109 ARG A N 1
ATOM 806 C CA . ARG A 1 109 ? -2.821 10.718 12.549 1.00 97.88 109 ARG A CA 1
ATOM 807 C C . ARG A 1 109 ? -3.309 9.284 12.511 1.00 97.88 109 ARG A C 1
ATOM 809 O O . ARG A 1 109 ? -3.745 8.816 11.460 1.00 97.88 109 ARG A O 1
ATOM 816 N N . VAL A 1 110 ? -3.321 8.616 13.658 1.00 98.31 110 VAL A N 1
ATOM 817 C CA . VAL A 1 110 ? -3.964 7.308 13.837 1.00 98.31 110 VAL A CA 1
ATOM 818 C C . VAL A 1 110 ? -5.190 7.487 14.726 1.00 98.31 110 VAL A C 1
ATOM 820 O O . VAL A 1 110 ? -5.104 8.053 15.813 1.00 98.31 110 VAL A O 1
ATOM 823 N N . LEU A 1 111 ? -6.343 7.018 14.259 1.00 98.00 111 LEU A N 1
ATOM 824 C CA . LEU A 1 111 ? -7.598 6.998 15.004 1.00 98.00 111 LEU A CA 1
ATOM 825 C C . LEU A 1 111 ? -8.053 5.557 15.210 1.00 98.00 111 LEU A C 1
ATOM 827 O O . LEU A 1 111 ? -7.743 4.676 14.410 1.00 98.00 111 LEU A O 1
ATOM 831 N N . ARG A 1 112 ? -8.829 5.340 16.268 1.00 98.56 112 ARG A N 1
ATOM 832 C CA . ARG A 1 112 ? -9.592 4.111 16.480 1.00 98.56 112 ARG A CA 1
ATOM 833 C C . ARG A 1 112 ? -11.022 4.334 16.016 1.00 98.56 112 ARG A C 1
ATOM 835 O O . ARG A 1 112 ? -11.588 5.396 16.281 1.00 98.56 112 ARG A O 1
ATOM 842 N N . THR A 1 113 ? -11.584 3.360 15.313 1.00 98.81 113 THR A N 1
ATOM 843 C CA . THR A 1 113 ? -12.991 3.395 14.914 1.00 98.81 113 THR A CA 1
ATOM 844 C C . THR A 1 113 ? -13.921 3.392 16.125 1.00 98.81 113 THR A C 1
ATOM 846 O O . THR A 1 113 ? -13.621 2.783 17.156 1.00 98.81 113 THR A O 1
ATOM 849 N N . ASP A 1 114 ? -15.061 4.071 15.996 1.00 98.69 114 ASP A N 1
ATOM 850 C CA . ASP A 1 114 ? -16.108 4.085 17.021 1.00 98.69 114 ASP A CA 1
ATOM 851 C C . ASP A 1 114 ? -16.878 2.749 17.108 1.00 98.69 114 ASP A C 1
ATOM 853 O O . ASP A 1 114 ? -16.595 1.793 16.385 1.00 98.69 114 ASP A O 1
ATOM 857 N N . ASN A 1 115 ? -17.874 2.677 17.998 1.00 98.19 115 ASN A N 1
ATOM 858 C CA . ASN A 1 115 ? -18.675 1.468 18.232 1.00 98.19 115 ASN A CA 1
ATOM 859 C C . ASN A 1 115 ? -19.400 0.934 16.981 1.00 98.19 115 ASN A C 1
ATOM 861 O O . ASN A 1 115 ? -19.686 -0.260 16.918 1.00 98.19 115 ASN A O 1
ATOM 865 N N . ASP A 1 116 ? -19.679 1.792 15.997 1.00 97.75 116 ASP A N 1
ATOM 866 C CA . ASP A 1 116 ? -20.334 1.445 14.732 1.00 97.75 116 ASP A CA 1
ATOM 867 C C . ASP A 1 116 ? -19.333 1.305 13.571 1.00 97.75 116 ASP A C 1
ATOM 869 O O . ASP A 1 116 ? -19.731 1.149 12.405 1.00 97.75 116 ASP A O 1
ATOM 873 N N . GLY A 1 117 ? -18.034 1.319 13.890 1.00 98.56 117 GLY A N 1
ATOM 874 C CA . GLY A 1 117 ? -16.924 1.216 12.953 1.00 98.56 117 GLY A CA 1
ATOM 875 C C . GLY A 1 117 ? -16.547 2.532 12.276 1.00 98.56 117 GLY A C 1
ATOM 876 O O . GLY A 1 117 ? -15.723 2.517 11.365 1.00 98.56 117 GLY A O 1
ATOM 877 N N . GLY A 1 118 ? -17.141 3.657 12.670 1.00 98.75 118 GLY A N 1
ATOM 878 C CA . GLY A 1 118 ? -16.984 4.956 12.024 1.00 98.75 118 GLY A CA 1
ATOM 879 C C . GLY A 1 118 ? -15.638 5.633 12.287 1.00 98.75 118 GLY A C 1
ATOM 880 O O . GLY A 1 118 ? -15.041 5.491 13.355 1.00 98.75 118 GLY A O 1
ATOM 881 N N . PHE A 1 119 ? -15.163 6.409 11.310 1.00 98.75 119 PHE A N 1
ATOM 882 C CA . PHE A 1 119 ? -14.011 7.306 11.442 1.00 98.75 119 PHE A CA 1
ATOM 883 C C . PHE A 1 119 ? -14.167 8.567 10.575 1.00 98.75 119 PHE A C 1
ATOM 885 O O . PHE A 1 119 ? -14.930 8.602 9.603 1.00 98.75 119 PHE A O 1
ATOM 892 N N . ARG A 1 120 ? -13.409 9.621 10.909 1.00 98.69 120 ARG A N 1
ATOM 893 C CA . ARG A 1 120 ? -13.355 10.869 10.134 1.00 98.69 120 ARG A CA 1
ATOM 894 C C . ARG A 1 120 ? -11.987 11.543 10.232 1.00 98.69 120 ARG A C 1
ATOM 896 O O . ARG A 1 120 ? -11.470 11.740 11.324 1.00 98.69 120 ARG A O 1
ATOM 903 N N . PHE A 1 121 ? -11.472 11.992 9.092 1.00 98.62 121 PHE A N 1
ATOM 904 C CA . PHE A 1 121 ? -10.277 12.818 8.963 1.00 98.62 121 PHE A CA 1
ATOM 905 C C . PHE A 1 121 ? -10.588 14.133 8.248 1.00 98.62 121 PHE A C 1
ATOM 907 O O . PHE A 1 121 ? -11.465 14.214 7.389 1.00 98.62 121 PHE A O 1
ATOM 914 N N . GLN A 1 122 ? -9.802 15.156 8.570 1.00 98.06 122 GLN A N 1
ATOM 915 C CA . GLN A 1 122 ? -9.701 16.383 7.783 1.00 98.06 122 GLN A CA 1
ATOM 916 C C . GLN A 1 122 ? -8.261 16.512 7.300 1.00 98.06 122 GLN A C 1
ATOM 918 O O . GLN A 1 122 ? -7.364 16.787 8.096 1.00 98.06 122 GLN A O 1
ATOM 923 N N . ILE A 1 123 ? -8.038 16.273 6.016 1.00 97.50 123 ILE A N 1
ATOM 924 C CA . ILE A 1 123 ? -6.718 16.146 5.408 1.00 97.50 123 ILE A CA 1
ATOM 925 C C . ILE A 1 123 ? -6.368 17.445 4.685 1.00 97.50 123 ILE A C 1
ATOM 927 O O . ILE A 1 123 ? -7.157 17.953 3.886 1.00 97.50 123 ILE A O 1
ATOM 931 N N . ARG A 1 124 ? -5.174 17.981 4.951 1.00 95.69 124 ARG A N 1
ATOM 932 C CA . ARG A 1 124 ? -4.626 19.136 4.234 1.00 95.69 124 ARG A CA 1
ATOM 933 C C . ARG A 1 124 ? -3.762 18.675 3.064 1.00 95.69 124 ARG A C 1
ATOM 935 O O . ARG A 1 124 ? -2.859 17.856 3.244 1.00 95.69 124 ARG A O 1
ATOM 942 N N . PHE A 1 125 ? -4.040 19.242 1.899 1.00 95.56 125 PHE A N 1
ATOM 943 C CA . PHE A 1 125 ? -3.211 19.171 0.703 1.00 95.56 125 PHE A CA 1
ATOM 944 C C . PHE A 1 125 ? -2.485 20.500 0.532 1.00 95.56 125 PHE A C 1
ATOM 946 O O . PHE A 1 125 ? -3.096 21.563 0.673 1.00 95.56 125 PHE A O 1
ATOM 953 N N . ASP A 1 126 ? -1.190 20.423 0.260 1.00 92.62 126 ASP A N 1
ATOM 954 C CA . ASP A 1 126 ? -0.332 21.563 -0.033 1.00 92.62 126 ASP A CA 1
ATOM 955 C C . ASP A 1 126 ? -0.006 21.604 -1.537 1.00 92.62 126 ASP A C 1
ATOM 957 O O . ASP A 1 126 ? -0.671 20.967 -2.354 1.00 92.62 126 ASP A O 1
ATOM 961 N N . GLU A 1 127 ? 0.988 22.402 -1.911 1.00 91.94 127 GLU A N 1
ATOM 962 C CA . GLU A 1 127 ? 1.446 22.537 -3.296 1.00 91.94 127 GLU A CA 1
ATOM 963 C C . GLU A 1 127 ? 2.361 21.379 -3.736 1.00 91.94 127 GLU A C 1
ATOM 965 O O . GLU A 1 127 ? 2.761 21.315 -4.899 1.00 91.94 127 GLU A O 1
ATOM 970 N N . ASN A 1 128 ? 2.703 20.448 -2.835 1.00 89.50 128 ASN A N 1
ATOM 971 C CA . ASN A 1 128 ? 3.525 19.301 -3.185 1.00 89.50 128 ASN A CA 1
ATOM 972 C C . ASN A 1 128 ? 2.648 18.201 -3.815 1.00 89.50 128 ASN A C 1
ATOM 974 O O . ASN A 1 128 ? 1.621 17.825 -3.249 1.00 89.50 128 ASN A O 1
ATOM 978 N N . PRO A 1 129 ? 3.058 17.625 -4.957 1.00 90.50 129 PRO A N 1
ATOM 979 C CA . PRO A 1 129 ? 2.233 16.703 -5.737 1.00 90.50 129 PRO A CA 1
ATOM 980 C C . PRO A 1 129 ? 2.206 15.270 -5.169 1.00 90.50 129 PRO A C 1
ATOM 982 O O . PRO A 1 129 ? 2.457 14.322 -5.901 1.00 90.50 129 PRO A O 1
ATOM 985 N N . HIS A 1 130 ? 1.909 15.108 -3.875 1.00 91.19 130 HIS A N 1
ATOM 986 C CA . HIS A 1 130 ? 1.864 13.821 -3.169 1.00 91.19 130 HIS A CA 1
ATOM 987 C C . HIS A 1 130 ? 0.446 13.403 -2.813 1.00 91.19 130 HIS A C 1
ATOM 989 O O . HIS A 1 130 ? -0.312 14.160 -2.197 1.00 91.19 130 HIS A O 1
ATOM 995 N N . HIS A 1 131 ? 0.110 12.159 -3.139 1.00 94.56 131 HIS A N 1
ATOM 996 C CA . HIS A 1 131 ? -1.164 11.570 -2.762 1.00 94.56 131 HIS A CA 1
ATOM 997 C C . HIS A 1 131 ? -1.270 11.453 -1.244 1.00 94.56 131 HIS A C 1
ATOM 999 O O . HIS A 1 131 ? -0.289 11.236 -0.530 1.00 94.56 131 HIS A O 1
ATOM 1005 N N . ARG A 1 132 ? -2.498 11.556 -0.738 1.00 96.62 132 ARG A N 1
ATOM 1006 C CA . ARG A 1 132 ? -2.807 11.183 0.645 1.00 96.62 132 ARG A CA 1
ATOM 1007 C C . ARG A 1 132 ? -3.489 9.828 0.645 1.00 96.62 132 ARG A C 1
ATOM 1009 O O . ARG A 1 132 ? -4.109 9.436 -0.341 1.00 96.62 132 ARG A O 1
ATOM 1016 N N . PHE A 1 133 ? -3.380 9.113 1.752 1.00 98.25 133 PHE A N 1
ATOM 1017 C CA . PHE A 1 133 ? -3.923 7.770 1.876 1.00 98.25 133 PHE A CA 1
ATOM 1018 C C . PHE A 1 133 ? -4.702 7.678 3.169 1.00 98.25 133 PHE A C 1
ATOM 1020 O O . PHE A 1 133 ? -4.195 8.077 4.211 1.00 98.25 133 PHE A O 1
ATOM 1027 N N . VAL A 1 134 ? -5.915 7.143 3.092 1.00 98.62 134 VAL A N 1
ATOM 1028 C CA . VAL A 1 134 ? -6.586 6.602 4.272 1.00 98.62 134 VAL A CA 1
ATOM 1029 C C . VAL A 1 134 ? -6.300 5.113 4.298 1.00 98.62 134 VAL A C 1
ATOM 1031 O O . VAL A 1 134 ? -6.588 4.434 3.317 1.00 98.62 134 VAL A O 1
ATOM 1034 N N . VAL A 1 135 ? -5.712 4.620 5.381 1.00 98.81 135 VAL A N 1
ATOM 1035 C CA . VAL A 1 135 ? -5.216 3.247 5.517 1.00 98.81 135 VAL A CA 1
ATOM 1036 C C . VAL A 1 135 ? -5.855 2.608 6.741 1.00 98.81 135 VAL A C 1
ATOM 1038 O O . VAL A 1 135 ? -5.817 3.197 7.819 1.00 98.81 135 VAL A O 1
ATOM 1041 N N . VAL A 1 136 ? -6.418 1.411 6.595 1.00 98.81 136 VAL A N 1
ATOM 1042 C CA . VAL A 1 136 ? -6.823 0.573 7.728 1.00 98.81 136 VAL A CA 1
ATOM 1043 C C . VAL A 1 136 ? -5.664 -0.347 8.103 1.00 98.81 136 VAL A C 1
ATOM 1045 O O . VAL A 1 136 ? -5.134 -1.072 7.260 1.00 98.81 136 VAL A O 1
ATOM 1048 N N . THR A 1 137 ? -5.265 -0.348 9.373 1.00 98.56 137 THR A N 1
ATOM 1049 C CA . THR A 1 137 ? -4.343 -1.365 9.883 1.00 98.56 137 THR A CA 1
ATOM 1050 C C . THR A 1 137 ? -5.116 -2.671 9.962 1.00 98.56 137 THR A C 1
ATOM 1052 O O . THR A 1 137 ? -6.057 -2.797 10.745 1.00 98.56 137 THR A O 1
ATOM 1055 N N . ARG A 1 138 ? -4.735 -3.654 9.143 1.00 97.69 138 ARG A N 1
ATOM 1056 C CA . ARG A 1 138 ? -5.321 -4.999 9.193 1.00 97.69 138 ARG A CA 1
ATOM 1057 C C . ARG A 1 138 ? -5.193 -5.566 10.618 1.00 97.69 138 ARG A C 1
ATOM 1059 O O . ARG A 1 138 ? -4.060 -5.758 11.047 1.00 97.69 138 ARG A O 1
ATOM 1066 N N . PRO A 1 139 ? -6.292 -5.918 11.307 1.00 98.12 139 PRO A N 1
ATOM 1067 C CA . PRO A 1 139 ? -6.227 -6.555 12.620 1.00 98.12 139 PRO A CA 1
ATOM 1068 C C . PRO A 1 139 ? -5.863 -8.044 12.540 1.00 98.12 139 PRO A C 1
ATOM 1070 O O . PRO A 1 139 ? -6.202 -8.742 11.579 1.00 98.12 139 PRO A O 1
ATOM 1073 N N . THR A 1 140 ? -5.259 -8.568 13.611 1.00 98.00 140 THR A N 1
ATOM 1074 C CA . THR A 1 140 ? -5.051 -10.016 13.787 1.00 98.00 140 THR A CA 1
ATOM 1075 C C . THR A 1 140 ? -6.395 -10.754 13.740 1.00 98.00 140 THR A C 1
ATOM 1077 O O . THR A 1 140 ? -7.360 -10.356 14.388 1.00 98.00 140 THR A O 1
ATOM 1080 N N . GLY A 1 141 ? -6.460 -11.855 12.988 1.00 98.00 141 GLY A N 1
ATOM 1081 C CA . GLY A 1 141 ? -7.683 -12.638 12.786 1.00 98.00 141 GLY A CA 1
ATOM 1082 C C . GLY A 1 141 ? -8.579 -12.139 11.652 1.00 98.00 141 GLY A C 1
ATOM 1083 O O . GLY A 1 141 ? -9.637 -12.727 11.421 1.00 98.00 141 GLY A O 1
ATOM 1084 N N . PHE A 1 142 ? -8.163 -11.097 10.930 1.00 98.38 142 PHE A N 1
ATOM 1085 C CA . PHE A 1 142 ? -8.864 -10.561 9.770 1.00 98.38 142 PHE A CA 1
ATOM 1086 C C . PHE A 1 142 ? -7.938 -10.419 8.563 1.00 98.38 142 PHE A C 1
ATOM 1088 O O . PHE A 1 142 ? -6.706 -10.414 8.673 1.00 98.38 142 PHE A O 1
ATOM 1095 N N . ARG A 1 143 ? -8.549 -10.281 7.389 1.00 97.06 143 ARG A N 1
ATOM 1096 C CA . ARG A 1 143 ? -7.914 -9.755 6.183 1.00 97.06 143 ARG A CA 1
ATOM 1097 C C . ARG A 1 143 ? -8.866 -8.768 5.498 1.00 97.06 143 ARG A C 1
ATOM 1099 O O . ARG A 1 143 ? -10.080 -8.955 5.578 1.00 97.06 143 ARG A O 1
ATOM 1106 N N . PRO A 1 144 ? -8.342 -7.755 4.798 1.00 97.19 144 PRO A N 1
ATOM 1107 C CA . PRO A 1 144 ? -9.152 -6.915 3.927 1.00 97.19 144 PRO A CA 1
ATOM 1108 C C . PRO A 1 144 ? -9.909 -7.745 2.883 1.00 97.19 144 PRO A C 1
ATOM 1110 O O . PRO A 1 144 ? -9.357 -8.693 2.312 1.00 97.19 144 PRO A O 1
ATOM 1113 N N . THR A 1 145 ? -11.167 -7.392 2.617 1.00 96.62 145 THR A N 1
ATOM 1114 C CA . THR A 1 145 ? -11.893 -7.943 1.464 1.00 96.62 145 THR A CA 1
ATOM 1115 C C . THR A 1 145 ? -11.308 -7.413 0.157 1.00 96.62 145 THR A C 1
ATOM 1117 O O . THR A 1 145 ? -11.154 -8.154 -0.814 1.00 96.62 145 THR A O 1
ATOM 1120 N N . ARG A 1 146 ? -10.970 -6.118 0.138 1.00 92.94 146 ARG A N 1
ATOM 1121 C CA . ARG A 1 146 ? -10.322 -5.423 -0.984 1.00 92.94 146 ARG A CA 1
ATOM 1122 C C . ARG A 1 146 ? -8.940 -4.918 -0.554 1.00 92.94 146 ARG A C 1
ATOM 1124 O O . ARG A 1 146 ? -8.246 -5.609 0.177 1.00 92.94 146 ARG A O 1
ATOM 1131 N N . GLY A 1 147 ? -8.517 -3.744 -1.019 1.00 90.75 147 GLY A N 1
ATOM 1132 C CA . GLY A 1 147 ? -7.307 -3.094 -0.518 1.00 90.75 147 GLY A CA 1
ATOM 1133 C C . GLY A 1 147 ? -7.457 -2.631 0.935 1.00 90.75 147 GLY A C 1
ATOM 1134 O O . GLY A 1 147 ? -8.566 -2.475 1.443 1.00 90.75 147 GLY A O 1
ATOM 1135 N N . PHE A 1 148 ? -6.326 -2.383 1.591 1.00 96.69 148 PHE A N 1
ATOM 1136 C CA . PHE A 1 148 ? -6.260 -1.838 2.952 1.00 96.69 148 PHE A CA 1
ATOM 1137 C C . PHE A 1 148 ? -6.074 -0.314 2.974 1.00 96.69 148 PHE A C 1
ATOM 1139 O O . PHE A 1 148 ? -5.870 0.275 4.031 1.00 96.69 148 PHE A O 1
ATOM 1146 N N . PHE A 1 149 ? -6.140 0.345 1.817 1.00 98.31 149 PHE A N 1
ATOM 1147 C CA . PHE A 1 149 ? -6.072 1.796 1.724 1.00 98.31 149 PHE A CA 1
ATOM 1148 C C . PHE A 1 149 ? -6.959 2.344 0.606 1.00 98.31 149 PHE A C 1
ATOM 1150 O O . PHE A 1 149 ? -7.270 1.651 -0.362 1.00 98.31 149 PHE A O 1
ATOM 1157 N N . THR A 1 150 ? -7.308 3.622 0.722 1.00 97.94 150 THR A N 1
ATOM 1158 C CA . THR A 1 150 ? -7.857 4.436 -0.364 1.00 97.94 150 THR A CA 1
ATOM 1159 C C . THR A 1 150 ? -6.948 5.630 -0.611 1.00 97.94 150 THR A C 1
ATOM 1161 O O . THR A 1 150 ? -6.578 6.351 0.316 1.00 97.94 150 THR A O 1
ATOM 1164 N N . ARG A 1 151 ? -6.592 5.836 -1.881 1.00 97.94 151 ARG A N 1
ATOM 1165 C CA . ARG A 1 151 ? -5.812 6.986 -2.340 1.00 97.94 151 ARG A CA 1
ATOM 1166 C C . ARG A 1 151 ? -6.729 8.190 -2.526 1.00 97.94 151 ARG A C 1
ATOM 1168 O O . ARG A 1 151 ? -7.754 8.086 -3.191 1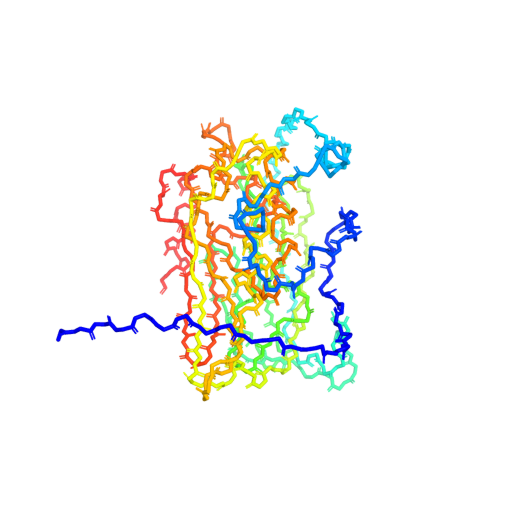.00 97.94 151 ARG A O 1
ATOM 1175 N N . ILE A 1 152 ? -6.320 9.327 -1.985 1.00 97.81 152 ILE A N 1
ATOM 1176 C CA . ILE A 1 152 ? -6.967 10.626 -2.134 1.00 97.81 152 ILE A CA 1
ATOM 1177 C C . ILE A 1 152 ? -6.061 11.478 -3.039 1.00 97.81 152 ILE A C 1
ATOM 1179 O O . ILE A 1 152 ? -4.985 11.893 -2.588 1.00 97.81 152 ILE A O 1
ATOM 1183 N N . PRO A 1 153 ? -6.440 11.689 -4.315 1.00 97.00 153 PRO A N 1
ATOM 1184 C CA . PRO A 1 153 ? -5.543 12.268 -5.309 1.00 97.00 153 PRO A CA 1
ATOM 1185 C C . PRO A 1 153 ? -5.139 13.703 -5.005 1.00 97.00 153 PRO A C 1
ATOM 1187 O O . PRO A 1 153 ? -5.976 14.517 -4.630 1.00 97.00 153 PRO A O 1
ATOM 1190 N N . PHE A 1 154 ? -3.870 14.050 -5.181 1.00 95.38 154 PHE A N 1
ATOM 1191 C CA . PHE A 1 154 ? -3.384 15.396 -4.858 1.00 95.38 154 PHE A CA 1
ATOM 1192 C C . PHE A 1 154 ? -3.881 16.486 -5.821 1.00 95.38 154 PHE A C 1
ATOM 1194 O O . PHE A 1 154 ? -3.962 17.652 -5.442 1.00 95.38 154 PHE A O 1
ATOM 1201 N N . ASP A 1 155 ? -4.260 16.112 -7.039 1.00 95.81 155 ASP A N 1
ATOM 1202 C CA . ASP A 1 155 ? -4.557 17.006 -8.161 1.00 95.81 155 ASP A CA 1
ATOM 1203 C C . ASP A 1 155 ? -6.057 17.158 -8.475 1.00 95.81 155 ASP A C 1
ATOM 1205 O O . ASP A 1 155 ? -6.438 17.749 -9.482 1.00 95.81 155 ASP A O 1
ATOM 1209 N N . GLU A 1 156 ? -6.932 16.641 -7.612 1.00 95.62 156 GLU A N 1
ATOM 1210 C CA . GLU A 1 156 ? -8.380 16.844 -7.711 1.00 95.62 156 GLU A CA 1
ATOM 1211 C C . GLU A 1 156 ? -8.850 18.034 -6.869 1.00 95.62 156 GLU A C 1
ATOM 1213 O O . GLU A 1 156 ? -8.285 18.327 -5.827 1.00 95.62 156 GLU A O 1
ATOM 1218 N N . SER A 1 157 ? -9.955 18.682 -7.240 1.00 95.31 157 SER A N 1
ATOM 1219 C CA . SER A 1 157 ? -10.568 19.738 -6.414 1.00 95.31 157 SER A CA 1
ATOM 1220 C C . SER A 1 157 ? -11.607 19.213 -5.413 1.00 95.31 157 SER A C 1
ATOM 1222 O O . SER A 1 157 ? -12.145 19.978 -4.612 1.00 95.31 157 SER A O 1
ATOM 1224 N N . ARG A 1 158 ? -11.909 17.905 -5.438 1.00 97.12 158 ARG A N 1
ATOM 1225 C CA . ARG A 1 158 ? -12.918 17.281 -4.572 1.00 97.12 158 ARG A CA 1
ATOM 1226 C C . ARG A 1 158 ? -12.535 17.442 -3.095 1.00 97.12 158 ARG A C 1
ATOM 1228 O O . ARG A 1 158 ? -11.440 17.041 -2.691 1.00 97.12 158 ARG A O 1
ATOM 1235 N N . GLY A 1 159 ? -13.465 17.989 -2.308 1.00 96.94 159 GLY A N 1
ATOM 1236 C CA . GLY A 1 159 ? -13.303 18.272 -0.877 1.00 96.94 159 GLY A CA 1
ATOM 1237 C C . GLY A 1 159 ? -13.904 17.234 0.075 1.00 96.94 159 GLY A C 1
ATOM 1238 O O . GLY A 1 159 ? -13.693 17.345 1.277 1.00 96.94 159 GLY A O 1
ATOM 1239 N N . GLU A 1 160 ? -14.628 16.229 -0.421 1.00 98.25 160 GLU A N 1
ATOM 1240 C CA . GLU A 1 160 ? -15.275 15.202 0.410 1.00 98.25 160 GLU A CA 1
ATOM 1241 C C . GLU A 1 160 ? -15.104 13.803 -0.188 1.00 98.25 160 GLU A C 1
ATOM 1243 O O . GLU A 1 160 ? -15.274 13.614 -1.394 1.00 98.25 160 GLU A O 1
ATOM 1248 N N . TYR A 1 161 ? -14.779 12.819 0.653 1.00 98.44 161 TYR A N 1
ATOM 1249 C CA . TYR A 1 161 ? -14.585 11.422 0.263 1.00 98.44 161 TYR A CA 1
ATOM 1250 C C . TYR A 1 161 ? -15.274 10.483 1.258 1.00 98.44 161 TYR A C 1
ATOM 1252 O O . TYR A 1 161 ? -15.200 10.681 2.473 1.00 98.44 161 TYR A O 1
ATOM 1260 N N . SER A 1 162 ? -15.897 9.433 0.723 1.00 97.94 162 SER A N 1
ATOM 1261 C CA . SER A 1 162 ? -16.443 8.313 1.489 1.00 97.94 162 SER A CA 1
ATOM 1262 C C . SER A 1 162 ? -15.531 7.104 1.299 1.00 97.94 162 SER A C 1
ATOM 1264 O O . SER A 1 162 ? -15.234 6.741 0.159 1.00 97.94 162 SER A O 1
ATOM 1266 N N . VAL A 1 163 ? -15.029 6.542 2.400 1.00 97.56 163 VAL A N 1
ATOM 1267 C CA . VAL A 1 163 ? -14.048 5.448 2.388 1.00 97.56 163 VAL A CA 1
ATOM 1268 C C . VAL A 1 163 ? -14.470 4.368 3.370 1.00 97.56 163 VAL A C 1
ATOM 1270 O O . VAL A 1 163 ? -14.442 4.599 4.572 1.00 97.56 163 VAL A O 1
ATOM 1273 N N . ASP A 1 164 ? -14.790 3.182 2.864 1.00 98.12 164 ASP A N 1
ATOM 1274 C CA . ASP A 1 164 ? -15.180 2.042 3.690 1.00 98.12 164 ASP A CA 1
ATOM 1275 C C . ASP A 1 164 ? -14.218 0.862 3.524 1.00 98.12 164 ASP A C 1
ATOM 1277 O O . ASP A 1 164 ? -13.716 0.590 2.429 1.00 98.12 164 ASP A O 1
ATOM 1281 N N . PHE A 1 165 ? -13.990 0.136 4.618 1.00 98.62 165 PHE A N 1
ATOM 1282 C CA . PHE A 1 165 ? -13.130 -1.041 4.662 1.00 98.62 165 PHE A CA 1
ATOM 1283 C C . PHE A 1 165 ? -13.895 -2.258 5.186 1.00 98.62 165 PHE A C 1
ATOM 1285 O O . PHE A 1 165 ? -14.173 -2.374 6.379 1.00 98.62 165 PHE A O 1
ATOM 1292 N N . GLY A 1 166 ? -14.187 -3.197 4.286 1.00 98.56 166 GLY A N 1
ATOM 1293 C CA . GLY A 1 166 ? -14.678 -4.523 4.652 1.00 98.56 166 GLY A CA 1
ATOM 1294 C C . GLY A 1 166 ? -13.528 -5.434 5.076 1.00 98.56 166 GLY A C 1
ATOM 1295 O O . GLY A 1 166 ? -12.513 -5.527 4.374 1.00 98.56 166 GLY A O 1
ATOM 1296 N N . LEU A 1 167 ? -13.683 -6.103 6.217 1.00 98.75 167 LEU A N 1
ATOM 1297 C CA . LEU A 1 167 ? -12.743 -7.094 6.731 1.00 98.75 167 LEU A CA 1
ATOM 1298 C C . LEU A 1 167 ? -13.434 -8.451 6.873 1.00 98.75 167 LEU A C 1
ATOM 1300 O O . LEU A 1 167 ? -14.429 -8.572 7.584 1.00 98.75 167 LEU A O 1
ATOM 1304 N N . VAL A 1 168 ? -12.855 -9.488 6.271 1.00 98.50 168 VAL A N 1
ATOM 1305 C CA . VAL A 1 168 ? -13.310 -10.873 6.447 1.00 98.50 168 VAL A CA 1
ATOM 1306 C C . VAL A 1 168 ? -12.429 -11.582 7.469 1.00 98.50 168 VAL A C 1
ATOM 1308 O O . VAL A 1 168 ? -11.234 -11.289 7.595 1.00 98.50 168 VAL A O 1
ATOM 1311 N N . ARG A 1 169 ? -12.994 -12.549 8.196 1.00 98.25 169 ARG A N 1
ATOM 1312 C CA . ARG A 1 169 ? -12.216 -13.357 9.143 1.00 98.25 169 ARG A CA 1
ATOM 1313 C C . ARG A 1 169 ? -11.128 -14.150 8.426 1.00 98.25 169 ARG A C 1
ATOM 1315 O O . ARG A 1 169 ? -11.352 -14.756 7.381 1.00 98.25 169 ARG A O 1
ATOM 1322 N N . ASP A 1 170 ? -9.964 -14.189 9.052 1.00 97.19 170 ASP A N 1
ATOM 1323 C CA . ASP A 1 170 ? -8.781 -14.897 8.592 1.00 97.19 170 ASP A CA 1
ATOM 1324 C C . ASP A 1 170 ? -8.192 -15.724 9.749 1.00 97.19 170 ASP A C 1
ATOM 1326 O O . ASP A 1 170 ? -7.368 -15.238 10.527 1.00 97.19 170 ASP A O 1
ATOM 1330 N N . PRO A 1 171 ? -8.604 -16.996 9.895 1.00 96.25 171 PRO A N 1
ATOM 1331 C CA . PRO A 1 171 ? -8.077 -17.870 10.939 1.00 96.25 171 PRO A CA 1
ATOM 1332 C C . PRO A 1 171 ? -6.569 -18.124 10.832 1.00 96.25 171 PRO A C 1
ATOM 1334 O O . PRO A 1 171 ? -5.956 -18.513 11.826 1.00 96.25 171 PRO A O 1
ATOM 1337 N N . ALA A 1 172 ? -5.957 -17.943 9.655 1.00 93.75 172 ALA A N 1
ATOM 1338 C CA . ALA A 1 172 ? -4.514 -18.102 9.505 1.00 93.75 172 ALA A CA 1
ATOM 1339 C C . ALA A 1 172 ? -3.767 -16.958 10.197 1.00 93.75 172 ALA A C 1
ATOM 1341 O O . ALA A 1 172 ? -2.794 -17.222 10.904 1.00 93.75 172 ALA A O 1
ATOM 1342 N N . SER A 1 173 ? -4.267 -15.723 10.086 1.00 96.38 173 SER A N 1
ATOM 1343 C CA . SER A 1 173 ? -3.678 -14.565 10.766 1.00 96.38 173 SER A CA 1
ATOM 1344 C C . SER A 1 173 ? -3.910 -14.538 12.268 1.00 96.38 173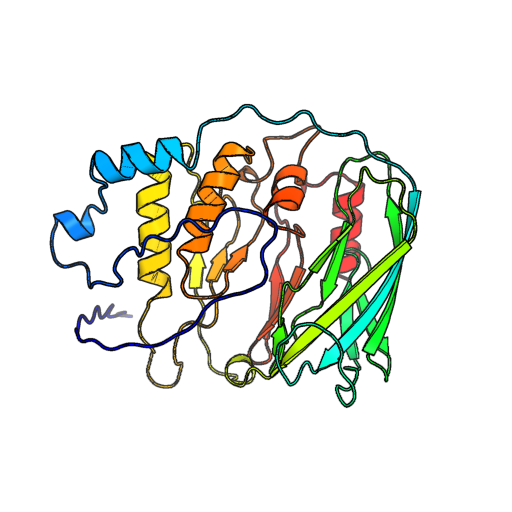 SER A C 1
ATOM 1346 O O . SER A 1 173 ? -3.187 -13.839 12.965 1.00 96.38 173 SER A O 1
ATOM 1348 N N . ALA A 1 174 ? -4.854 -15.319 12.796 1.00 96.81 174 ALA A N 1
ATOM 1349 C CA . ALA A 1 174 ? -5.039 -15.481 14.239 1.00 96.81 174 ALA A CA 1
ATOM 1350 C C . ALA A 1 174 ? -3.968 -16.375 14.903 1.00 96.81 174 ALA A C 1
ATOM 1352 O O . ALA A 1 174 ? -3.851 -16.394 16.130 1.00 96.81 174 ALA A O 1
ATOM 1353 N N . LYS A 1 175 ? -3.191 -17.142 14.124 1.00 96.38 175 LYS A N 1
ATOM 1354 C CA . LYS A 1 175 ? -2.171 -18.057 14.658 1.00 96.38 175 LYS A CA 1
ATOM 1355 C C . LYS A 1 175 ? -0.922 -17.289 15.085 1.00 96.38 175 LYS A C 1
ATOM 1357 O O . LYS A 1 175 ? -0.350 -16.548 14.297 1.00 96.38 175 LYS A O 1
ATOM 1362 N N . ARG A 1 176 ? -0.459 -17.531 16.316 1.00 95.88 176 ARG A N 1
ATOM 1363 C CA . ARG A 1 176 ? 0.774 -16.923 16.856 1.00 95.88 176 ARG A CA 1
ATOM 1364 C C . ARG A 1 176 ? 2.051 -17.464 16.220 1.00 95.88 176 ARG A C 1
ATOM 1366 O O . ARG A 1 176 ? 3.055 -16.766 16.174 1.00 95.88 176 ARG A O 1
ATOM 1373 N N . GLU A 1 177 ? 2.019 -18.714 15.774 1.00 96.12 177 GLU A N 1
ATOM 1374 C CA . GLU A 1 177 ? 3.125 -19.342 15.058 1.00 96.12 177 GLU A CA 1
ATOM 1375 C C . GLU A 1 177 ? 2.870 -19.217 13.559 1.00 96.12 177 GLU A C 1
ATOM 1377 O O . GLU A 1 177 ? 1.885 -19.739 13.034 1.00 96.12 177 GLU A O 1
ATOM 1382 N N . PHE A 1 178 ? 3.755 -18.500 12.880 1.00 96.81 178 PHE A N 1
ATOM 1383 C CA . PHE A 1 178 ? 3.714 -18.289 11.442 1.00 96.81 178 PHE A CA 1
ATOM 1384 C C . PHE A 1 178 ? 5.121 -17.996 10.931 1.00 96.81 178 PHE A C 1
ATOM 1386 O O . PHE A 1 178 ? 6.063 -17.816 11.703 1.00 96.81 178 PHE A O 1
ATOM 1393 N N . TRP A 1 179 ? 5.255 -17.942 9.615 1.00 97.25 179 TRP A N 1
ATOM 1394 C CA . TRP A 1 179 ? 6.470 -17.503 8.952 1.00 97.25 179 TRP A CA 1
ATOM 1395 C C . TRP A 1 179 ? 6.102 -16.682 7.722 1.00 97.25 179 TRP A C 1
ATOM 1397 O O . TRP A 1 179 ? 4.997 -16.796 7.187 1.00 97.25 179 TRP A O 1
ATOM 1407 N N . P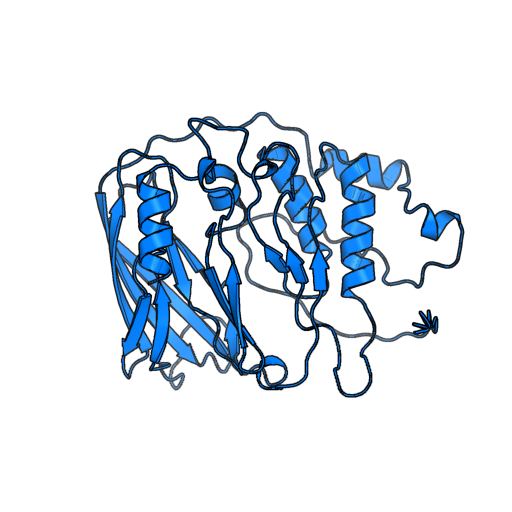HE A 1 180 ? 7.017 -15.824 7.305 1.00 97.56 180 PHE A N 1
ATOM 1408 C CA . PHE A 1 180 ? 6.860 -14.929 6.169 1.00 97.56 180 PHE A CA 1
ATOM 1409 C C . PHE A 1 180 ? 8.211 -14.785 5.469 1.00 97.56 180 PHE A C 1
ATOM 1411 O O . PHE A 1 180 ? 9.243 -15.213 5.991 1.00 97.56 180 PHE A O 1
ATOM 1418 N N . MET A 1 181 ? 8.191 -14.221 4.271 1.00 97.44 181 MET A N 1
ATOM 1419 C CA . MET A 1 181 ? 9.382 -14.017 3.452 1.00 97.44 181 MET A CA 1
ATOM 1420 C C . MET A 1 181 ? 9.763 -12.544 3.442 1.00 97.44 181 MET A C 1
ATOM 1422 O O . MET A 1 181 ? 8.905 -11.676 3.594 1.00 97.44 181 MET A O 1
ATOM 1426 N N . THR A 1 182 ? 11.045 -12.270 3.226 1.00 96.12 182 THR A N 1
ATOM 1427 C CA . THR A 1 182 ? 11.543 -10.923 2.956 1.00 96.12 182 THR A CA 1
ATOM 1428 C C . THR A 1 182 ? 12.356 -10.922 1.667 1.00 96.12 182 THR A C 1
ATOM 1430 O O . THR A 1 182 ? 13.065 -11.892 1.389 1.00 96.12 182 THR A O 1
ATOM 1433 N N . ALA A 1 183 ? 12.224 -9.860 0.879 1.00 94.56 183 ALA A N 1
ATOM 1434 C CA . ALA A 1 183 ? 13.000 -9.601 -0.329 1.00 94.56 183 ALA A CA 1
ATOM 1435 C C . ALA A 1 183 ? 13.374 -8.114 -0.400 1.00 94.56 183 ALA A C 1
ATOM 1437 O O . ALA A 1 183 ? 12.788 -7.280 0.282 1.00 94.56 183 ALA A O 1
ATOM 1438 N N . SER A 1 184 ? 14.360 -7.767 -1.214 1.00 93.50 184 SER A N 1
ATOM 1439 C CA . SER A 1 184 ? 14.776 -6.379 -1.426 1.00 93.50 184 SER A CA 1
ATOM 1440 C C . SER A 1 184 ? 15.575 -6.282 -2.722 1.00 93.50 184 SER A C 1
ATOM 1442 O O . SER A 1 184 ? 15.963 -7.322 -3.263 1.00 93.50 184 SER A O 1
ATOM 1444 N N . ASP A 1 185 ? 15.806 -5.063 -3.205 1.00 94.31 185 ASP A N 1
ATOM 1445 C CA . ASP A 1 185 ? 16.823 -4.758 -4.219 1.00 94.31 185 ASP A CA 1
ATOM 1446 C C . ASP A 1 185 ? 16.646 -5.562 -5.520 1.00 94.31 185 ASP A C 1
ATOM 1448 O O . ASP A 1 185 ? 17.592 -6.116 -6.081 1.00 94.31 185 ASP A O 1
ATOM 1452 N N . SER A 1 186 ? 15.402 -5.657 -6.004 1.00 93.69 186 SER A N 1
ATOM 1453 C CA . SER A 1 186 ? 15.116 -6.318 -7.285 1.00 93.69 186 SER A CA 1
ATOM 1454 C C . SER A 1 186 ? 15.676 -5.524 -8.470 1.00 93.69 186 SER A C 1
ATOM 1456 O O . SER A 1 186 ? 16.099 -6.139 -9.446 1.00 93.69 186 SER A O 1
ATOM 1458 N N . GLN A 1 187 ? 15.678 -4.185 -8.371 1.00 92.31 187 GLN A N 1
ATOM 1459 C CA . GLN A 1 187 ? 16.382 -3.222 -9.235 1.00 92.3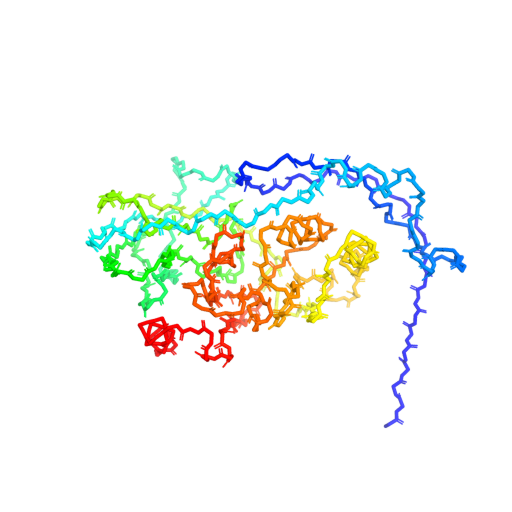1 187 GLN A CA 1
ATOM 1460 C C . GLN A 1 187 ? 16.542 -3.638 -10.713 1.00 92.31 187 GLN A C 1
ATOM 1462 O O . GLN A 1 187 ? 17.643 -3.689 -11.265 1.00 92.31 187 GLN A O 1
ATOM 1467 N N . PHE A 1 188 ? 15.432 -3.927 -11.389 1.00 92.62 188 PHE A N 1
ATOM 1468 C CA . PHE A 1 188 ? 15.432 -4.218 -12.824 1.00 92.62 188 PHE A CA 1
ATOM 1469 C C . PHE A 1 188 ? 15.198 -2.945 -13.653 1.00 92.62 188 PHE A C 1
ATOM 1471 O O . PHE A 1 188 ? 14.588 -1.975 -13.203 1.00 92.62 188 PHE A O 1
ATOM 1478 N N . THR A 1 189 ? 15.653 -2.977 -14.906 1.00 91.44 189 THR A N 1
ATOM 1479 C CA . THR A 1 189 ? 15.537 -1.867 -15.876 1.00 91.44 189 THR A CA 1
ATOM 1480 C C . THR A 1 189 ? 14.893 -2.280 -17.200 1.00 91.44 189 THR A C 1
ATOM 1482 O O . THR A 1 189 ? 14.558 -1.431 -18.027 1.00 91.44 189 THR A O 1
ATOM 1485 N N . ASN A 1 190 ? 14.730 -3.583 -17.439 1.00 90.81 190 ASN A N 1
ATOM 1486 C CA . ASN A 1 190 ? 14.239 -4.134 -18.699 1.00 90.81 190 ASN A CA 1
ATOM 1487 C C . ASN A 1 190 ? 13.521 -5.478 -18.498 1.00 90.81 190 ASN A C 1
ATOM 1489 O O . ASN A 1 190 ? 13.573 -6.080 -17.423 1.00 90.81 190 ASN A O 1
ATOM 1493 N N . ILE A 1 191 ? 12.835 -5.934 -19.549 1.00 90.44 191 ILE A N 1
ATOM 1494 C CA . ILE A 1 191 ? 11.977 -7.125 -19.509 1.00 90.44 191 ILE A CA 1
ATOM 1495 C C . ILE A 1 191 ? 12.809 -8.392 -19.282 1.00 90.44 191 ILE A C 1
ATOM 1497 O O . ILE A 1 191 ? 12.381 -9.294 -18.570 1.00 90.44 191 ILE A O 1
ATOM 1501 N N . GLU A 1 192 ? 14.021 -8.437 -19.825 1.00 88.44 192 GLU A N 1
ATOM 1502 C CA . GLU A 1 192 ? 14.946 -9.558 -19.702 1.00 88.44 192 GLU A CA 1
ATOM 1503 C C . GLU A 1 192 ? 15.379 -9.793 -18.249 1.00 88.44 192 GLU A C 1
ATOM 1505 O O . GLU A 1 192 ? 15.531 -10.940 -17.836 1.00 88.44 192 GLU A O 1
ATOM 1510 N N . GLN A 1 193 ? 15.541 -8.721 -17.468 1.00 90.94 193 GLN A N 1
ATOM 1511 C CA . GLN A 1 193 ? 15.785 -8.780 -16.023 1.00 90.94 193 GLN A CA 1
ATOM 1512 C C . GLN A 1 193 ? 14.503 -9.064 -15.231 1.00 90.94 193 GLN A C 1
ATOM 1514 O O . GLN A 1 193 ? 14.542 -9.786 -14.239 1.00 90.94 193 GLN A O 1
ATOM 1519 N N . MET A 1 194 ? 13.364 -8.519 -15.662 1.00 92.19 194 MET A N 1
ATOM 1520 C CA . MET A 1 194 ? 12.081 -8.682 -14.973 1.00 92.19 194 MET A CA 1
ATOM 1521 C C . MET A 1 194 ? 11.576 -10.134 -14.985 1.00 92.19 194 MET A C 1
ATOM 1523 O O . MET A 1 194 ? 11.105 -10.619 -13.957 1.00 92.19 194 MET A O 1
ATOM 1527 N N . ILE A 1 195 ? 11.685 -10.847 -16.112 1.00 89.06 195 ILE A N 1
ATOM 1528 C CA . ILE A 1 195 ? 11.146 -12.211 -16.255 1.00 89.06 195 ILE A CA 1
ATOM 1529 C C . ILE A 1 195 ? 11.680 -13.192 -15.197 1.00 89.06 195 ILE A C 1
ATOM 1531 O O . ILE A 1 195 ? 10.856 -13.832 -14.535 1.00 89.06 195 ILE A O 1
ATOM 1535 N N . PRO A 1 196 ? 13.005 -13.353 -14.996 1.00 88.69 196 PRO A N 1
ATOM 1536 C CA . PRO A 1 196 ? 13.502 -14.266 -13.973 1.00 88.69 196 PRO A CA 1
ATOM 1537 C C . PRO A 1 196 ? 13.026 -13.859 -12.572 1.00 88.69 196 PRO A C 1
ATOM 1539 O O . PRO A 1 196 ? 12.615 -14.729 -11.816 1.00 88.69 196 PRO A O 1
ATOM 1542 N N . ILE A 1 197 ? 12.951 -12.561 -12.250 1.00 91.56 197 ILE A N 1
ATOM 1543 C CA . ILE A 1 197 ? 12.433 -12.084 -10.953 1.00 91.56 197 ILE A CA 1
ATOM 1544 C C . ILE A 1 197 ? 10.954 -12.468 -10.776 1.00 91.56 197 ILE A C 1
ATOM 1546 O O . ILE A 1 197 ? 10.544 -12.916 -9.706 1.00 91.56 197 ILE A O 1
ATOM 1550 N N . ALA A 1 198 ? 10.144 -12.351 -11.829 1.00 91.81 198 ALA A N 1
ATOM 1551 C CA . ALA A 1 198 ? 8.739 -12.748 -11.807 1.00 91.81 198 ALA A CA 1
ATOM 1552 C C . ALA A 1 198 ? 8.577 -14.265 -11.575 1.00 91.81 198 ALA A C 1
ATOM 1554 O O . ALA A 1 198 ? 7.721 -14.699 -10.796 1.00 91.81 198 ALA A O 1
ATOM 1555 N N . LYS A 1 199 ? 9.433 -15.080 -12.207 1.00 89.88 199 LYS A N 1
ATOM 1556 C CA . LYS A 1 199 ? 9.493 -16.536 -11.992 1.00 89.88 199 LYS A CA 1
ATOM 1557 C C . LYS A 1 199 ? 9.948 -16.872 -10.564 1.00 89.88 199 LYS A C 1
ATOM 1559 O O . LYS A 1 199 ? 9.385 -17.780 -9.954 1.00 89.88 199 LYS A O 1
ATOM 1564 N N . ASP A 1 200 ? 10.875 -16.102 -9.998 1.00 89.88 200 ASP A N 1
ATOM 1565 C CA . ASP A 1 200 ? 11.334 -16.250 -8.611 1.00 89.88 200 ASP A CA 1
ATOM 1566 C C . ASP A 1 200 ? 10.222 -15.957 -7.619 1.00 89.88 200 ASP A C 1
ATOM 1568 O O . ASP A 1 200 ? 10.008 -16.737 -6.690 1.00 89.88 200 ASP A O 1
ATOM 1572 N N . TYR A 1 201 ? 9.474 -14.874 -7.839 1.00 93.06 201 TYR A N 1
ATOM 1573 C CA . TYR A 1 201 ? 8.309 -14.544 -7.029 1.00 93.06 201 TYR A CA 1
ATOM 1574 C C . TYR A 1 201 ? 7.291 -15.682 -7.076 1.00 93.06 201 TYR A C 1
ATOM 1576 O O . TYR A 1 201 ? 6.870 -16.142 -6.015 1.00 93.06 201 TYR A O 1
ATOM 1584 N N . ALA A 1 202 ? 6.951 -16.204 -8.261 1.00 90.75 202 ALA A N 1
ATOM 1585 C CA . ALA A 1 202 ? 6.047 -17.350 -8.384 1.00 90.75 202 ALA A CA 1
ATOM 1586 C C . ALA A 1 202 ? 6.551 -18.571 -7.600 1.00 90.75 202 ALA A C 1
ATOM 1588 O O . ALA A 1 202 ? 5.809 -19.134 -6.800 1.00 90.75 202 ALA A O 1
ATOM 1589 N N . GLN A 1 203 ? 7.812 -18.958 -7.800 1.00 88.62 203 GLN A N 1
ATOM 1590 C CA . GLN A 1 203 ? 8.383 -20.166 -7.209 1.00 88.62 203 GLN A CA 1
ATOM 1591 C C . GLN A 1 203 ? 8.523 -20.057 -5.686 1.00 88.62 203 GLN A C 1
ATOM 1593 O O . GLN A 1 203 ? 8.095 -20.946 -4.951 1.00 88.62 203 GLN A O 1
ATOM 1598 N N . VAL A 1 204 ? 9.148 -18.982 -5.201 1.00 90.44 204 VAL A N 1
ATOM 1599 C CA . VAL A 1 204 ? 9.456 -18.814 -3.777 1.00 90.44 204 VAL A CA 1
ATOM 1600 C C . VAL A 1 204 ? 8.165 -18.684 -2.982 1.00 90.44 204 VAL A C 1
ATOM 1602 O O . VAL A 1 204 ? 8.022 -19.330 -1.949 1.00 90.44 204 VAL A O 1
ATOM 1605 N N . THR A 1 205 ? 7.182 -17.938 -3.484 1.00 94.50 205 THR A N 1
ATOM 1606 C CA . THR A 1 205 ? 5.901 -17.763 -2.780 1.00 94.50 205 THR A CA 1
ATOM 1607 C C . THR A 1 205 ? 4.969 -18.976 -2.886 1.00 94.50 205 THR A C 1
ATOM 1609 O O . THR A 1 205 ? 4.042 -19.097 -2.084 1.00 94.50 205 THR A O 1
ATOM 1612 N N . SER A 1 206 ? 5.257 -19.922 -3.789 1.00 93.19 206 SER A N 1
ATOM 1613 C CA . SER A 1 206 ? 4.652 -21.263 -3.836 1.00 93.19 206 SER A CA 1
ATOM 1614 C C . SER A 1 206 ? 5.227 -22.245 -2.805 1.00 93.19 206 SER A C 1
ATOM 1616 O O . SER A 1 206 ? 4.816 -23.407 -2.783 1.00 93.19 206 SER A O 1
ATOM 1618 N N . ALA A 1 207 ? 6.154 -21.817 -1.935 1.00 91.50 207 ALA A N 1
ATOM 1619 C CA . ALA A 1 207 ? 6.806 -22.703 -0.974 1.00 91.50 207 ALA A CA 1
ATOM 1620 C C . ALA A 1 207 ? 5.807 -23.592 -0.199 1.00 91.50 207 ALA A C 1
ATOM 1622 O O . ALA A 1 207 ? 4.755 -23.119 0.261 1.00 91.50 207 ALA A O 1
ATOM 1623 N N . PRO A 1 208 ? 6.129 -24.889 -0.027 1.00 90.69 208 PRO A N 1
ATOM 1624 C CA . PRO A 1 208 ? 5.230 -25.829 0.615 1.00 90.69 208 PRO A CA 1
ATOM 1625 C C . PRO A 1 208 ? 5.003 -25.466 2.082 1.00 90.69 208 PRO A C 1
ATOM 1627 O O . PRO A 1 208 ? 5.789 -24.767 2.724 1.00 90.69 208 PRO A O 1
ATOM 1630 N N . ALA A 1 209 ? 3.910 -25.988 2.634 1.00 93.12 209 ALA A N 1
ATOM 1631 C CA . ALA A 1 209 ? 3.623 -25.813 4.045 1.00 93.12 209 ALA A CA 1
ATOM 1632 C C . ALA A 1 209 ? 4.697 -26.490 4.913 1.00 93.12 209 ALA A C 1
ATOM 1634 O O . ALA A 1 209 ? 5.015 -27.664 4.725 1.00 93.12 209 ALA A O 1
ATOM 1635 N N . ILE A 1 210 ? 5.199 -25.769 5.913 1.00 9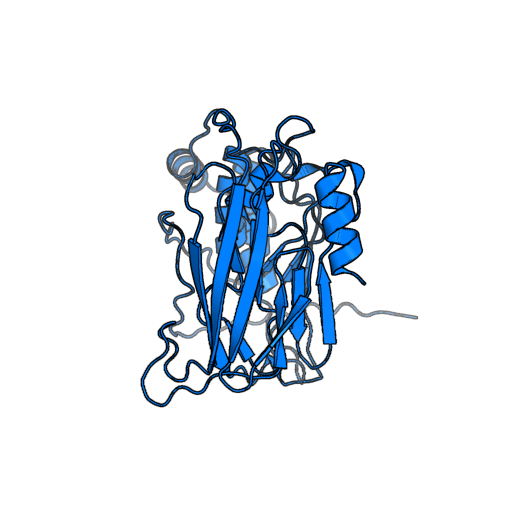3.88 210 ILE A N 1
ATOM 1636 C CA . ILE A 1 210 ? 6.091 -26.324 6.932 1.00 93.88 210 ILE A CA 1
ATOM 1637 C C . ILE A 1 210 ? 5.223 -26.958 8.032 1.00 93.88 210 ILE A C 1
ATOM 1639 O O . ILE A 1 210 ? 4.244 -26.333 8.461 1.00 93.88 210 ILE A O 1
ATOM 1643 N N . PRO A 1 211 ? 5.540 -28.171 8.532 1.00 93.12 211 PRO A N 1
ATOM 1644 C CA . PRO A 1 211 ? 4.822 -28.759 9.659 1.00 93.12 211 PRO A CA 1
ATOM 1645 C C . PRO A 1 211 ? 4.702 -27.773 10.829 1.00 93.12 211 PRO A C 1
ATOM 1647 O O . PRO A 1 211 ? 5.672 -27.115 11.193 1.00 93.12 211 PRO A O 1
ATOM 1650 N N . ARG A 1 212 ? 3.503 -27.676 11.416 1.00 89.06 212 ARG A N 1
ATOM 1651 C CA . ARG A 1 212 ? 3.093 -26.695 12.449 1.00 89.06 212 ARG A CA 1
ATOM 1652 C C . ARG A 1 212 ? 2.942 -25.243 11.980 1.00 89.06 212 ARG A C 1
ATOM 1654 O O . ARG A 1 212 ? 1.999 -24.600 12.423 1.00 89.06 212 ARG A O 1
ATOM 1661 N N . LEU A 1 213 ? 3.778 -24.747 11.066 1.00 91.50 213 LEU A N 1
ATOM 1662 C CA . LEU A 1 213 ? 3.740 -23.339 10.638 1.00 91.50 213 LEU A CA 1
ATOM 1663 C C . LEU A 1 213 ? 2.817 -23.066 9.436 1.00 91.50 213 LEU A C 1
ATOM 1665 O O . LEU A 1 213 ? 2.356 -21.942 9.260 1.00 91.50 213 LEU A O 1
ATOM 1669 N N . GLY A 1 214 ? 2.508 -24.076 8.620 1.00 92.44 214 GLY A N 1
ATOM 1670 C CA . GLY A 1 214 ? 1.684 -23.913 7.419 1.00 92.44 214 GLY A CA 1
ATOM 1671 C C . GLY A 1 214 ? 2.434 -23.254 6.254 1.00 92.44 214 GLY A C 1
ATOM 1672 O O . GLY A 1 214 ? 3.662 -23.313 6.187 1.00 92.44 214 GLY A O 1
ATOM 1673 N N . LYS A 1 215 ? 1.686 -22.670 5.310 1.00 94.38 215 LYS A N 1
ATOM 1674 C CA . LYS A 1 215 ? 2.214 -21.875 4.183 1.00 94.38 215 LYS A CA 1
ATOM 1675 C C . LYS A 1 215 ? 2.762 -20.520 4.668 1.00 94.38 215 LYS A C 1
ATOM 1677 O O . LYS A 1 215 ? 2.346 -20.078 5.741 1.00 94.38 215 LYS A O 1
ATOM 1682 N N . PRO A 1 216 ? 3.653 -19.858 3.906 1.00 96.06 216 PRO A N 1
ATOM 1683 C CA . PRO A 1 216 ? 4.107 -18.517 4.259 1.00 96.06 216 PRO A CA 1
ATOM 1684 C C . PRO A 1 216 ? 2.918 -17.549 4.280 1.00 96.06 216 PRO A C 1
ATOM 1686 O O . PRO A 1 216 ? 2.033 -17.614 3.428 1.00 96.06 216 PRO A O 1
ATOM 1689 N N . ALA A 1 217 ? 2.883 -16.671 5.277 1.00 96.81 217 ALA A N 1
ATOM 1690 C CA . ALA A 1 217 ? 1.767 -15.759 5.501 1.00 96.81 217 ALA A CA 1
ATOM 1691 C C . ALA A 1 217 ? 1.709 -14.626 4.465 1.00 96.81 217 ALA A C 1
ATOM 1693 O O . ALA A 1 217 ? 0.631 -14.243 4.013 1.00 96.81 217 ALA A O 1
ATOM 1694 N N . PHE A 1 218 ? 2.872 -14.066 4.138 1.00 97.69 218 PHE A N 1
ATOM 1695 C CA . PHE A 1 218 ? 3.059 -12.945 3.222 1.00 97.69 218 PHE A CA 1
ATOM 1696 C C . PHE A 1 218 ? 4.545 -12.806 2.851 1.00 97.69 218 PHE A C 1
ATOM 1698 O O . PHE A 1 218 ? 5.415 -13.439 3.460 1.00 97.69 218 PHE A O 1
ATOM 1705 N N . LEU A 1 219 ? 4.820 -11.973 1.854 1.00 98.00 219 LEU A N 1
ATOM 1706 C CA . LEU A 1 219 ? 6.138 -11.460 1.493 1.00 98.00 219 LEU A CA 1
ATOM 1707 C C . LEU A 1 219 ? 6.210 -9.989 1.915 1.00 98.00 219 LEU A C 1
ATOM 1709 O O . LEU A 1 219 ? 5.258 -9.250 1.696 1.00 98.00 219 LEU A O 1
ATOM 1713 N N . VAL A 1 220 ? 7.320 -9.558 2.503 1.00 97.94 220 VAL A N 1
ATOM 1714 C CA . VAL A 1 220 ? 7.622 -8.140 2.748 1.00 97.94 220 VAL A CA 1
ATOM 1715 C C . VAL A 1 220 ? 8.787 -7.738 1.859 1.00 97.94 220 VAL A C 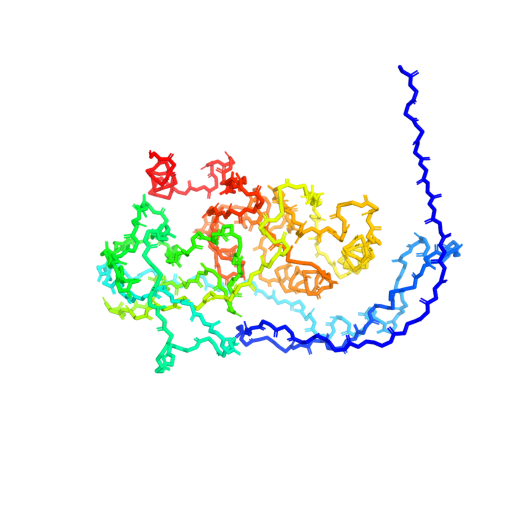1
ATOM 1717 O O . VAL A 1 220 ? 9.741 -8.507 1.737 1.00 97.94 220 VAL A O 1
ATOM 1720 N N . THR A 1 221 ? 8.736 -6.556 1.253 1.00 96.75 221 THR A N 1
ATOM 1721 C CA . THR A 1 221 ? 9.897 -6.000 0.555 1.00 96.75 221 THR A CA 1
ATOM 1722 C C . THR A 1 221 ? 10.501 -4.838 1.336 1.00 96.75 221 THR A C 1
ATOM 1724 O O . THR A 1 221 ? 9.770 -4.028 1.898 1.00 96.75 221 THR A O 1
ATOM 1727 N N . ALA A 1 222 ? 11.830 -4.742 1.396 1.00 93.75 222 ALA A N 1
ATOM 1728 C CA . ALA A 1 222 ? 12.487 -3.640 2.106 1.00 93.75 222 ALA A CA 1
ATOM 1729 C C . ALA A 1 222 ? 12.659 -2.367 1.252 1.00 93.75 222 ALA A C 1
ATOM 1731 O O . ALA A 1 222 ? 12.924 -1.309 1.819 1.00 93.75 222 ALA A O 1
ATOM 1732 N N . GLY A 1 223 ? 12.448 -2.451 -0.064 1.00 94.06 223 GLY A N 1
ATOM 1733 C CA . GLY A 1 223 ? 12.584 -1.337 -1.004 1.00 94.06 223 GLY A CA 1
ATOM 1734 C C . GLY A 1 223 ? 13.414 -1.712 -2.227 1.00 94.06 223 GLY A C 1
ATOM 1735 O O . GLY A 1 223 ? 13.768 -2.881 -2.409 1.00 94.06 223 GLY A O 1
ATOM 1736 N N . ASP A 1 224 ? 13.693 -0.716 -3.063 1.00 94.56 224 ASP A N 1
ATOM 1737 C CA . ASP A 1 224 ? 14.503 -0.815 -4.280 1.00 94.56 224 ASP A CA 1
ATOM 1738 C C . ASP A 1 224 ? 13.990 -1.902 -5.232 1.00 94.56 224 ASP A C 1
ATOM 1740 O O . ASP A 1 224 ? 14.694 -2.792 -5.723 1.00 94.56 224 ASP A O 1
ATOM 1744 N N . LEU A 1 225 ? 12.683 -1.842 -5.459 1.00 95.06 225 LEU A N 1
ATOM 1745 C CA . LEU A 1 225 ? 11.932 -2.760 -6.303 1.00 95.06 225 LEU A CA 1
ATOM 1746 C C . LEU A 1 225 ? 12.227 -2.495 -7.772 1.00 95.06 225 LEU A C 1
ATOM 1748 O O . LEU A 1 225 ? 12.438 -3.423 -8.550 1.00 95.06 225 LEU A O 1
ATOM 1752 N N . THR A 1 226 ? 12.262 -1.218 -8.129 1.00 94.44 226 THR A N 1
ATOM 1753 C CA . THR A 1 226 ? 12.646 -0.716 -9.449 1.00 94.44 226 THR A CA 1
ATOM 1754 C C . THR A 1 226 ? 14.029 -0.079 -9.381 1.00 94.44 226 THR A C 1
ATOM 1756 O O . THR A 1 226 ? 14.546 0.150 -8.294 1.00 94.44 226 THR A O 1
ATOM 1759 N N . MET A 1 227 ? 14.649 0.196 -10.532 1.00 92.38 227 MET A N 1
ATOM 1760 C CA . MET A 1 227 ? 15.942 0.888 -10.560 1.00 92.38 227 MET A CA 1
ATOM 1761 C C . MET A 1 227 ? 15.804 2.418 -10.515 1.00 92.38 227 MET A C 1
ATOM 1763 O O . MET A 1 227 ? 16.644 3.092 -9.920 1.00 92.38 227 MET A O 1
ATOM 1767 N N . ASN A 1 228 ? 14.792 2.974 -11.185 1.00 89.56 228 ASN A N 1
ATOM 1768 C CA . ASN A 1 228 ? 14.618 4.417 -11.353 1.00 89.56 228 ASN A CA 1
ATOM 1769 C C . ASN A 1 228 ? 13.181 4.880 -11.060 1.00 89.56 228 ASN A C 1
ATOM 1771 O O . ASN A 1 228 ? 12.824 6.005 -11.410 1.00 89.56 228 ASN A O 1
ATOM 1775 N N . GLY A 1 229 ? 12.303 4.038 -10.511 1.00 91.19 229 GLY A N 1
ATOM 1776 C CA . GLY A 1 229 ? 10.925 4.406 -10.189 1.00 91.19 229 GLY A CA 1
ATOM 1777 C C . GLY A 1 229 ? 10.100 4.922 -11.372 1.00 91.19 229 GLY A C 1
ATOM 1778 O O . GLY A 1 229 ? 9.156 5.695 -11.164 1.00 91.19 229 GLY A O 1
ATOM 1779 N N . THR A 1 230 ? 10.452 4.579 -12.615 1.00 90.75 230 THR A N 1
ATOM 1780 C CA . THR A 1 230 ? 9.730 5.068 -13.804 1.00 90.75 230 THR A CA 1
ATOM 1781 C C . THR A 1 230 ? 8.392 4.356 -13.973 1.00 90.75 230 THR A C 1
ATOM 1783 O O . THR A 1 230 ? 8.220 3.210 -13.565 1.00 90.75 230 THR A O 1
ATOM 1786 N N . GLN A 1 231 ? 7.422 4.987 -14.640 1.00 90.00 231 GLN A N 1
ATOM 1787 C CA . GLN A 1 231 ? 6.131 4.344 -14.920 1.00 90.00 231 GLN A CA 1
ATOM 1788 C C . GLN A 1 231 ? 6.259 3.077 -15.781 1.00 90.00 231 GLN A C 1
ATOM 1790 O O . GLN A 1 231 ? 5.330 2.277 -15.782 1.00 90.00 231 GLN A O 1
ATOM 1795 N N . TYR A 1 232 ? 7.349 2.918 -16.538 1.00 92.31 232 TYR A N 1
ATOM 1796 C CA . TYR A 1 232 ? 7.643 1.702 -17.301 1.00 92.31 232 TYR A CA 1
ATOM 1797 C C . TYR A 1 232 ? 8.168 0.580 -16.395 1.00 92.31 232 TYR A C 1
ATOM 1799 O O . TYR A 1 232 ? 7.690 -0.548 -16.468 1.00 92.31 232 TYR A O 1
ATOM 1807 N N . GLU A 1 233 ? 9.091 0.894 -15.485 1.00 94.19 233 GLU A N 1
ATOM 1808 C CA . GLU A 1 233 ? 9.564 -0.069 -14.484 1.00 94.19 233 GLU A CA 1
ATOM 1809 C C . GLU A 1 233 ? 8.447 -0.500 -13.531 1.00 94.19 233 GLU A C 1
ATOM 1811 O O . GLU A 1 233 ? 8.362 -1.672 -13.180 1.00 94.19 233 GLU A O 1
ATOM 1816 N N . TRP A 1 234 ? 7.519 0.394 -13.184 1.00 93.88 234 TRP A N 1
ATOM 1817 C CA . TRP A 1 234 ? 6.353 0.009 -12.393 1.00 93.88 234 TRP A CA 1
ATOM 1818 C C . TRP A 1 234 ? 5.379 -0.916 -13.130 1.00 93.88 234 TRP A C 1
ATOM 1820 O O . TRP A 1 234 ? 4.793 -1.778 -12.485 1.00 93.88 234 TRP A O 1
ATOM 1830 N N . ASP A 1 235 ? 5.227 -0.806 -14.457 1.00 94.38 235 ASP A N 1
ATOM 1831 C CA . ASP A 1 235 ? 4.426 -1.784 -15.214 1.00 94.38 235 ASP A CA 1
ATOM 1832 C C . ASP A 1 235 ? 5.083 -3.179 -15.191 1.00 94.38 235 ASP A C 1
ATOM 1834 O O . ASP A 1 235 ? 4.403 -4.199 -15.090 1.00 94.38 235 ASP A O 1
ATOM 1838 N N . MET A 1 236 ? 6.417 -3.229 -15.247 1.00 95.50 236 MET A N 1
ATOM 1839 C CA . MET A 1 236 ? 7.191 -4.461 -15.065 1.00 95.50 236 MET A CA 1
ATOM 1840 C C . MET A 1 236 ? 7.067 -5.008 -13.632 1.00 95.50 236 MET A C 1
ATOM 1842 O O . MET A 1 236 ? 6.899 -6.214 -13.450 1.00 95.50 236 MET A O 1
ATOM 1846 N N . TYR A 1 237 ? 7.082 -4.142 -12.614 1.00 96.81 237 TYR A N 1
ATOM 1847 C CA . TYR A 1 237 ? 6.849 -4.555 -11.229 1.00 96.81 237 TYR A CA 1
ATOM 1848 C C . TYR A 1 237 ? 5.434 -5.104 -11.023 1.00 96.81 237 TYR A C 1
ATOM 1850 O O . TYR A 1 237 ? 5.269 -6.107 -10.336 1.00 96.81 237 TYR A O 1
ATOM 1858 N N . ASP A 1 238 ? 4.416 -4.491 -11.637 1.00 95.69 238 ASP A N 1
ATOM 1859 C CA . ASP A 1 238 ? 3.036 -4.983 -11.585 1.00 95.69 238 ASP A CA 1
ATOM 1860 C C . ASP A 1 238 ? 2.951 -6.437 -12.080 1.00 95.69 238 ASP A C 1
ATOM 1862 O O . ASP A 1 238 ? 2.255 -7.253 -11.468 1.00 95.69 238 ASP A O 1
ATOM 1866 N N . TYR A 1 239 ? 3.724 -6.786 -13.116 1.00 95.00 239 TYR A N 1
ATOM 1867 C CA . TYR A 1 239 ? 3.864 -8.167 -13.577 1.00 95.00 239 TYR A CA 1
ATOM 1868 C C . TYR A 1 239 ? 4.531 -9.066 -12.526 1.00 95.00 239 TYR A C 1
ATOM 1870 O O . TYR A 1 239 ? 3.946 -10.077 -12.143 1.00 95.00 239 TYR A O 1
ATOM 1878 N N . ILE A 1 240 ? 5.708 -8.689 -12.005 1.00 95.69 240 ILE A N 1
ATOM 1879 C CA . ILE A 1 240 ? 6.431 -9.449 -10.960 1.00 95.69 240 ILE A CA 1
ATOM 1880 C C . ILE A 1 240 ? 5.534 -9.705 -9.747 1.00 95.69 240 ILE A C 1
ATOM 1882 O O . ILE A 1 240 ? 5.377 -10.842 -9.301 1.00 95.69 240 ILE A O 1
ATOM 1886 N N . ARG A 1 241 ? 4.911 -8.647 -9.228 1.00 95.88 241 ARG A N 1
ATOM 1887 C CA . ARG A 1 241 ? 4.009 -8.698 -8.081 1.00 95.88 241 ARG A CA 1
ATOM 1888 C C . ARG A 1 241 ? 2.825 -9.624 -8.340 1.00 95.88 241 ARG A C 1
ATOM 1890 O O . ARG A 1 241 ? 2.472 -10.410 -7.462 1.00 95.88 241 ARG A O 1
ATOM 1897 N N . GLY A 1 242 ? 2.244 -9.569 -9.541 1.00 94.88 242 GLY A N 1
ATOM 1898 C CA . GLY A 1 242 ? 1.135 -10.429 -9.958 1.00 94.88 242 GLY A CA 1
ATOM 1899 C C . GLY A 1 242 ? 1.472 -11.924 -9.970 1.00 94.88 242 GLY A C 1
ATOM 1900 O O . GLY A 1 242 ? 0.571 -12.758 -9.870 1.00 94.88 242 GLY A O 1
ATOM 1901 N N . MET A 1 243 ? 2.758 -12.279 -10.028 1.00 93.56 243 MET A N 1
ATOM 1902 C CA . MET A 1 243 ? 3.200 -13.672 -9.977 1.00 93.56 243 MET A CA 1
ATOM 1903 C C . MET A 1 243 ? 3.207 -14.266 -8.566 1.00 93.56 243 MET A C 1
ATOM 1905 O O . MET A 1 243 ? 3.142 -15.495 -8.436 1.00 93.56 243 MET A O 1
ATOM 1909 N N . SER A 1 244 ? 3.241 -13.424 -7.527 1.00 95.19 244 SER A N 1
ATOM 1910 C CA . SER A 1 244 ? 3.225 -13.857 -6.129 1.00 95.19 244 SER A CA 1
ATOM 1911 C C . SER A 1 244 ? 1.964 -14.662 -5.795 1.00 95.19 244 SER A C 1
ATOM 1913 O O . SER A 1 244 ? 0.844 -14.295 -6.152 1.00 95.19 244 SER A O 1
ATOM 1915 N N . LYS A 1 245 ? 2.134 -15.766 -5.064 1.00 95.00 245 LYS A N 1
ATOM 1916 C CA . LYS A 1 245 ? 1.048 -16.627 -4.562 1.00 95.00 245 LYS A CA 1
ATOM 1917 C C . LYS A 1 245 ? 0.582 -16.256 -3.158 1.00 95.00 245 LYS A C 1
ATOM 1919 O O . LYS A 1 245 ? -0.372 -16.847 -2.653 1.00 95.00 245 LYS A O 1
ATOM 1924 N N . ILE A 1 246 ? 1.246 -15.288 -2.534 1.00 94.81 246 ILE A N 1
ATOM 1925 C CA . ILE A 1 246 ? 0.917 -14.752 -1.213 1.00 94.81 246 ILE A CA 1
ATOM 1926 C C . ILE A 1 246 ? 0.848 -13.221 -1.268 1.00 94.81 246 ILE A C 1
ATOM 1928 O O . ILE A 1 246 ? 1.407 -12.618 -2.188 1.00 94.81 246 ILE A O 1
ATOM 1932 N N . PRO A 1 247 ? 0.181 -12.563 -0.304 1.00 95.00 247 PRO A N 1
ATOM 1933 C CA . PRO A 1 247 ? 0.180 -11.106 -0.227 1.00 95.00 247 PRO A CA 1
ATOM 1934 C C . PRO A 1 247 ? 1.603 -10.547 -0.147 1.00 95.00 247 PRO A C 1
ATOM 1936 O O . PRO A 1 247 ? 2.442 -11.107 0.562 1.00 95.00 247 PRO A O 1
ATOM 1939 N N . VAL A 1 248 ? 1.850 -9.442 -0.847 1.00 96.69 248 VAL A N 1
ATOM 1940 C CA . VAL A 1 248 ? 3.103 -8.684 -0.781 1.00 96.69 248 VAL A CA 1
ATOM 1941 C C . VAL A 1 248 ? 2.832 -7.393 -0.010 1.00 96.69 248 VAL A C 1
ATOM 1943 O O . VAL A 1 248 ? 1.815 -6.747 -0.247 1.00 96.69 248 VAL A O 1
ATOM 1946 N N . TYR A 1 249 ? 3.709 -7.065 0.933 1.00 97.31 249 TYR A N 1
ATOM 1947 C CA . TYR A 1 249 ? 3.757 -5.785 1.628 1.00 97.31 249 TYR A CA 1
ATOM 1948 C C . TYR A 1 249 ? 4.991 -5.039 1.142 1.00 97.31 249 TYR A C 1
ATOM 1950 O O . TYR A 1 249 ? 6.116 -5.350 1.538 1.00 97.31 249 TYR A O 1
ATOM 1958 N N . GLU A 1 250 ? 4.776 -4.104 0.225 1.00 97.12 250 GLU A N 1
ATOM 1959 C CA . GLU A 1 250 ? 5.842 -3.357 -0.415 1.00 97.12 250 GLU A CA 1
ATOM 1960 C C . GLU A 1 250 ? 6.397 -2.250 0.489 1.00 97.12 250 GLU A C 1
ATOM 1962 O O . GLU A 1 250 ? 5.646 -1.413 1.000 1.00 97.12 250 GLU A O 1
ATOM 1967 N N . GLY A 1 251 ? 7.717 -2.224 0.650 1.00 95.94 251 GLY A N 1
ATOM 1968 C CA . GLY A 1 251 ? 8.474 -1.084 1.153 1.00 95.94 251 GLY A CA 1
ATOM 1969 C C . GLY A 1 251 ? 8.978 -0.195 0.021 1.00 95.94 251 GLY A C 1
ATOM 1970 O O . GLY A 1 251 ? 9.218 -0.670 -1.086 1.00 95.94 251 GLY A O 1
ATOM 1971 N N . PHE A 1 252 ? 9.136 1.094 0.312 1.00 94.94 252 PHE A N 1
ATOM 1972 C CA . PHE A 1 252 ? 9.796 2.051 -0.573 1.00 94.94 252 PHE A CA 1
ATOM 1973 C C . PHE A 1 252 ? 11.297 2.101 -0.262 1.00 94.94 252 PHE A C 1
ATOM 1975 O O . PHE A 1 252 ? 11.668 2.336 0.892 1.00 94.94 252 PHE A O 1
ATOM 1982 N N . GLY A 1 253 ? 12.132 1.953 -1.289 1.00 92.56 253 GLY A N 1
ATOM 1983 C CA . GLY A 1 253 ? 13.562 2.278 -1.257 1.00 92.56 253 GLY A CA 1
ATOM 1984 C C . GLY A 1 253 ? 13.898 3.452 -2.176 1.00 92.56 253 GLY A C 1
ATOM 1985 O O . GLY A 1 253 ? 13.076 3.873 -2.994 1.00 92.56 253 GLY A O 1
ATOM 1986 N N . GLY A 1 254 ? 15.091 4.029 -2.031 1.00 89.88 254 GLY A N 1
ATOM 1987 C CA . GLY A 1 254 ? 15.508 5.194 -2.810 1.00 89.88 254 GLY A CA 1
ATOM 1988 C C . GLY A 1 254 ? 15.361 5.038 -4.328 1.00 89.88 254 GLY A C 1
ATOM 1989 O O . GLY A 1 254 ? 14.940 5.982 -5.002 1.00 89.88 254 GLY A O 1
ATOM 1990 N N . HIS A 1 255 ? 15.615 3.842 -4.864 1.00 91.88 255 HIS A N 1
ATOM 1991 C CA . HIS A 1 255 ? 15.502 3.554 -6.296 1.00 91.88 255 HIS A CA 1
ATOM 1992 C C . HIS A 1 255 ? 14.051 3.511 -6.808 1.00 91.88 255 HIS A C 1
ATOM 1994 O O . HIS A 1 255 ? 13.807 3.649 -8.008 1.00 91.88 255 HIS A O 1
ATOM 2000 N N . ASP A 1 256 ? 13.070 3.407 -5.909 1.00 92.06 256 ASP A N 1
ATOM 2001 C CA . ASP A 1 256 ? 11.641 3.417 -6.239 1.00 92.06 256 ASP A CA 1
ATOM 2002 C C . ASP A 1 256 ? 11.089 4.826 -6.487 1.00 92.06 256 ASP A C 1
ATOM 2004 O O . ASP A 1 256 ? 10.020 5.018 -7.083 1.00 92.06 256 ASP A O 1
ATOM 2008 N N . GLY A 1 257 ? 11.815 5.843 -6.027 1.00 79.25 257 GLY A N 1
ATOM 2009 C CA . GLY A 1 257 ? 11.443 7.241 -6.158 1.00 79.25 257 GLY A CA 1
ATOM 2010 C C . GLY A 1 257 ? 12.291 7.938 -7.201 1.00 79.25 257 GLY A C 1
ATOM 2011 O O . GLY A 1 257 ? 13.292 8.548 -6.840 1.00 79.25 257 GLY A O 1
ATOM 2012 N N . ASN A 1 258 ? 11.861 7.871 -8.468 1.00 68.06 258 ASN A N 1
ATOM 2013 C CA . ASN A 1 258 ? 12.503 8.485 -9.639 1.00 68.06 258 ASN A CA 1
ATOM 2014 C C . ASN A 1 258 ? 13.332 9.727 -9.286 1.00 68.06 258 ASN A C 1
ATOM 2016 O O . ASN A 1 258 ? 12.766 10.777 -8.966 1.00 68.06 258 ASN A O 1
ATOM 2020 N N . CYS A 1 259 ? 14.652 9.514 -9.285 1.00 56.41 259 CYS A N 1
ATOM 2021 C CA . CYS A 1 259 ? 15.713 10.145 -8.500 1.00 56.41 259 CYS A CA 1
ATOM 2022 C C . CYS A 1 259 ? 15.592 11.668 -8.292 1.00 56.41 259 CYS A C 1
ATOM 2024 O O . CYS A 1 259 ? 16.384 12.441 -8.825 1.00 56.41 259 CYS A O 1
ATOM 2026 N N . LEU A 1 260 ? 14.647 12.046 -7.424 1.00 60.16 260 LEU A N 1
ATOM 2027 C CA . LEU A 1 260 ? 14.375 13.366 -6.842 1.00 60.16 260 LEU A CA 1
ATOM 2028 C C . LEU A 1 260 ? 13.958 14.504 -7.796 1.00 60.16 260 LEU A C 1
ATOM 2030 O O . LEU A 1 260 ? 14.423 14.657 -8.912 1.00 60.16 260 LEU A O 1
ATOM 2034 N N . ASP A 1 261 ? 13.043 15.307 -7.251 1.00 60.88 261 ASP A N 1
ATOM 2035 C CA . ASP A 1 261 ? 12.348 16.497 -7.751 1.00 60.88 261 ASP A CA 1
ATOM 2036 C C . ASP A 1 261 ? 11.873 16.562 -9.228 1.00 60.88 261 ASP A C 1
ATOM 2038 O O . ASP A 1 261 ? 12.650 16.477 -10.173 1.00 60.88 261 ASP A O 1
ATOM 2042 N N . PRO A 1 262 ? 10.569 16.801 -9.474 1.00 68.00 262 PRO A N 1
ATOM 2043 C CA . PRO A 1 262 ? 9.525 17.058 -8.485 1.00 68.00 262 PRO A CA 1
ATOM 2044 C C . PRO A 1 262 ? 8.896 15.790 -7.876 1.00 68.00 262 PRO A C 1
ATOM 2046 O O . PRO A 1 262 ? 8.008 15.922 -7.035 1.00 68.00 262 PRO A O 1
ATOM 2049 N N . ARG A 1 263 ? 9.313 14.580 -8.290 1.00 75.19 263 ARG A N 1
ATOM 2050 C CA . ARG A 1 263 ? 8.533 13.350 -8.059 1.00 75.19 263 ARG A CA 1
ATOM 2051 C C . ARG A 1 263 ? 8.783 12.636 -6.742 1.00 75.19 263 ARG A C 1
ATOM 2053 O O . ARG A 1 263 ? 7.799 12.189 -6.183 1.00 75.19 263 ARG A O 1
ATOM 2060 N N . CYS A 1 264 ? 10.005 12.516 -6.221 1.00 85.12 264 CYS A N 1
ATOM 2061 C CA . CYS A 1 264 ? 10.225 11.809 -4.943 1.00 85.12 264 CYS A CA 1
ATOM 2062 C C . CYS A 1 264 ? 9.459 10.453 -4.910 1.00 85.12 264 CYS A C 1
ATOM 2064 O O . CYS A 1 264 ? 9.571 9.665 -5.846 1.00 85.12 264 CYS A O 1
ATOM 2066 N N . THR A 1 265 ? 8.603 10.217 -3.911 1.00 90.56 265 THR A N 1
ATOM 2067 C CA . THR A 1 265 ? 7.733 9.031 -3.770 1.00 90.56 265 THR A CA 1
ATOM 2068 C C . THR A 1 265 ? 6.505 8.989 -4.691 1.00 90.56 265 THR A C 1
ATOM 2070 O O . THR A 1 265 ? 5.793 7.992 -4.698 1.00 90.56 265 THR A O 1
ATOM 2073 N N . VAL A 1 266 ? 6.205 10.019 -5.485 1.00 90.75 266 VAL A N 1
ATOM 2074 C CA . VAL A 1 266 ? 4.912 10.162 -6.188 1.00 90.75 266 VAL A CA 1
ATOM 2075 C C . VAL A 1 266 ? 4.606 9.011 -7.148 1.00 90.75 266 VAL A C 1
ATOM 2077 O O . VAL A 1 266 ? 3.458 8.577 -7.243 1.00 90.75 266 VAL A O 1
ATOM 2080 N N . ASN A 1 267 ? 5.610 8.476 -7.847 1.00 90.56 267 ASN A N 1
ATOM 2081 C CA . ASN A 1 267 ? 5.398 7.326 -8.729 1.00 90.56 267 ASN A CA 1
ATOM 2082 C C . ASN A 1 267 ? 5.077 6.050 -7.938 1.00 90.56 267 ASN A C 1
ATOM 2084 O O . ASN A 1 267 ? 4.139 5.341 -8.307 1.00 90.56 267 ASN A O 1
ATOM 2088 N N . PHE A 1 268 ? 5.780 5.815 -6.827 1.00 93.19 268 PHE A N 1
ATOM 2089 C CA . PHE A 1 268 ? 5.461 4.743 -5.885 1.00 93.19 268 PHE A CA 1
ATOM 2090 C C . PHE A 1 268 ? 4.047 4.920 -5.318 1.00 93.19 268 PHE A C 1
ATOM 2092 O O . PHE A 1 268 ? 3.243 3.997 -5.343 1.00 93.19 268 PHE A O 1
ATOM 2099 N N . GLU A 1 269 ? 3.682 6.132 -4.903 1.00 93.94 269 GLU A N 1
ATOM 2100 C CA . GLU A 1 269 ? 2.346 6.453 -4.395 1.00 93.94 269 GLU A CA 1
ATOM 2101 C C . GLU A 1 269 ? 1.240 6.191 -5.424 1.00 93.94 269 GLU A C 1
ATOM 2103 O O . GLU A 1 269 ? 0.163 5.679 -5.097 1.00 93.94 269 GLU A O 1
ATOM 2108 N N . GLN A 1 270 ? 1.502 6.534 -6.685 1.00 91.81 270 GLN A N 1
ATOM 2109 C CA . GLN A 1 270 ? 0.587 6.328 -7.802 1.00 91.81 270 GLN A CA 1
ATOM 2110 C C . GLN A 1 270 ? 0.389 4.837 -8.107 1.00 91.81 270 GLN A C 1
ATOM 2112 O O . GLN A 1 270 ? -0.726 4.441 -8.454 1.00 91.81 270 GLN A O 1
ATOM 2117 N N . ARG A 1 271 ? 1.448 4.026 -7.994 1.00 90.81 271 ARG A N 1
ATOM 2118 C CA . ARG A 1 271 ? 1.469 2.622 -8.434 1.00 90.81 271 ARG A CA 1
ATOM 2119 C C . ARG A 1 271 ? 1.216 1.626 -7.319 1.00 90.81 271 ARG A C 1
ATOM 2121 O O . ARG A 1 271 ? 0.317 0.798 -7.436 1.00 90.81 271 ARG A O 1
ATOM 2128 N N . ILE A 1 272 ? 1.970 1.756 -6.241 1.00 93.56 272 ILE A N 1
ATOM 2129 C CA . ILE A 1 272 ? 1.975 0.845 -5.104 1.00 93.56 272 ILE A CA 1
ATOM 2130 C C . ILE A 1 272 ? 0.963 1.304 -4.061 1.00 93.56 272 ILE A C 1
ATOM 2132 O O . ILE A 1 272 ? -0.038 0.625 -3.845 1.00 93.56 272 ILE A O 1
ATOM 2136 N N . GLY A 1 273 ? 1.153 2.487 -3.473 1.00 95.50 273 GLY A N 1
ATOM 2137 C CA . GLY A 1 273 ? 0.286 2.968 -2.398 1.00 95.50 273 GLY A CA 1
ATOM 2138 C C . GLY A 1 273 ? 1.022 3.811 -1.355 1.00 95.50 273 GLY A C 1
ATOM 2139 O O . GLY A 1 273 ? 1.966 4.515 -1.709 1.00 95.50 273 GLY A O 1
ATOM 2140 N N . PRO A 1 274 ? 0.583 3.803 -0.083 1.00 96.81 274 PRO A N 1
ATOM 2141 C CA . PRO A 1 274 ? 1.206 4.618 0.954 1.00 96.81 274 PRO A CA 1
ATOM 2142 C C . PRO A 1 274 ? 2.692 4.238 1.136 1.00 96.81 274 PRO A C 1
ATOM 2144 O O . PRO A 1 274 ? 2.984 3.051 1.268 1.00 96.81 274 PRO A O 1
ATOM 2147 N N . PRO A 1 275 ? 3.634 5.203 1.193 1.00 94.44 275 PRO A N 1
ATOM 2148 C CA . PRO A 1 275 ? 5.062 4.910 1.391 1.00 94.44 275 PRO A CA 1
ATOM 2149 C C . PRO A 1 275 ? 5.391 4.284 2.756 1.00 94.44 275 PRO A C 1
ATOM 2151 O O . PRO A 1 275 ? 6.460 3.709 2.940 1.00 94.44 275 PRO A O 1
ATOM 2154 N N . TYR A 1 276 ? 4.482 4.427 3.720 1.00 96.94 276 TYR A N 1
ATOM 2155 C CA . TYR A 1 276 ? 4.574 3.868 5.062 1.00 96.94 276 TYR A CA 1
ATOM 2156 C C . TYR A 1 276 ? 3.179 3.504 5.574 1.00 96.94 276 TYR A C 1
ATOM 2158 O O . TYR A 1 276 ? 2.200 4.200 5.296 1.00 96.94 276 TYR A O 1
ATOM 2166 N N . TYR A 1 277 ? 3.083 2.382 6.281 1.00 98.31 277 TYR A N 1
ATOM 2167 C CA . TYR A 1 277 ? 1.832 1.815 6.792 1.00 98.31 277 TYR A CA 1
ATOM 2168 C C . TYR A 1 277 ? 2.127 0.680 7.786 1.00 98.31 277 TYR A C 1
ATOM 2170 O O . TYR A 1 277 ? 3.279 0.304 8.006 1.00 98.31 277 TYR A O 1
ATOM 2178 N N . SER A 1 278 ? 1.081 0.118 8.395 1.00 98.50 278 SER A N 1
ATOM 2179 C CA . SER A 1 278 ? 1.201 -0.981 9.355 1.00 98.50 278 SER A CA 1
ATOM 2180 C C . SER A 1 278 ? 0.115 -2.042 9.189 1.00 98.50 278 SER A C 1
ATOM 2182 O O . SER A 1 278 ? -0.947 -1.792 8.612 1.00 98.50 278 SER A O 1
ATOM 2184 N N . TRP A 1 279 ? 0.379 -3.239 9.710 1.00 98.56 279 TRP A N 1
ATOM 2185 C CA . TRP A 1 279 ? -0.582 -4.340 9.775 1.00 98.56 279 TRP A CA 1
ATOM 2186 C C . TRP A 1 279 ? -0.295 -5.250 10.967 1.00 98.56 279 TRP A C 1
ATOM 2188 O O . TRP A 1 279 ? 0.840 -5.348 11.427 1.00 98.56 279 TRP A O 1
ATOM 2198 N N . ASP A 1 280 ? -1.313 -5.977 11.418 1.00 98.56 280 ASP A N 1
ATOM 2199 C CA . ASP A 1 280 ? -1.177 -7.011 12.434 1.00 98.56 280 ASP A CA 1
ATOM 2200 C C . ASP A 1 280 ? -1.283 -8.412 11.817 1.00 98.56 280 ASP A C 1
ATOM 2202 O O . ASP A 1 280 ? -2.132 -8.692 10.963 1.00 98.56 280 ASP A O 1
ATOM 2206 N N . TYR A 1 281 ? -0.440 -9.329 12.289 1.00 98.25 281 TYR A N 1
ATOM 2207 C CA . TYR A 1 281 ? -0.539 -10.757 11.984 1.00 98.25 281 TYR A CA 1
ATOM 2208 C C . TYR A 1 281 ? -0.022 -11.587 13.154 1.00 98.25 281 TYR A C 1
ATOM 2210 O O . TYR A 1 281 ? 1.065 -11.337 13.668 1.00 98.25 281 TYR A O 1
ATOM 2218 N N . GLY A 1 282 ? -0.784 -12.590 13.583 1.00 97.25 282 GLY A N 1
ATOM 2219 C CA . GLY A 1 282 ? -0.379 -13.506 14.647 1.00 97.25 282 GLY A CA 1
ATOM 2220 C C . GLY A 1 282 ? -0.101 -12.827 15.990 1.00 97.25 282 GLY A C 1
ATOM 2221 O O . GLY A 1 282 ? 0.667 -13.355 16.795 1.00 97.25 282 GLY A O 1
ATOM 2222 N N . GLY A 1 283 ? -0.698 -11.656 16.239 1.00 97.44 283 GLY A N 1
ATOM 2223 C CA . GLY A 1 283 ? -0.427 -10.836 17.422 1.00 97.44 283 GLY A CA 1
ATOM 2224 C C . GLY A 1 283 ? 0.869 -10.017 17.356 1.00 97.44 283 GLY A C 1
ATOM 2225 O O . GLY A 1 283 ? 1.303 -9.512 18.388 1.00 97.44 283 GLY A O 1
ATOM 2226 N N . VAL A 1 284 ? 1.491 -9.893 16.180 1.00 98.38 284 VAL A N 1
ATOM 2227 C CA . VAL A 1 284 ? 2.642 -9.015 15.920 1.00 98.38 284 VAL A CA 1
ATOM 2228 C C . VAL A 1 284 ? 2.175 -7.803 15.117 1.00 98.38 284 VAL A C 1
ATOM 2230 O O . VAL A 1 284 ? 1.482 -7.980 14.116 1.00 98.38 284 VAL A O 1
ATOM 2233 N N . HIS A 1 285 ? 2.579 -6.605 15.546 1.00 98.38 285 HIS A N 1
ATOM 2234 C CA . HIS A 1 285 ? 2.379 -5.354 14.814 1.00 98.38 285 HIS A CA 1
ATOM 2235 C C . HIS A 1 285 ? 3.593 -5.081 13.920 1.00 98.38 285 HIS A C 1
ATOM 2237 O O . HIS A 1 285 ? 4.708 -4.912 14.417 1.00 98.38 285 HIS A O 1
ATOM 2243 N N . PHE A 1 286 ? 3.382 -5.063 12.609 1.00 98.56 286 PHE A N 1
ATOM 2244 C CA . PHE A 1 286 ? 4.398 -4.773 11.605 1.00 98.56 286 PHE A CA 1
ATOM 2245 C C . PHE A 1 286 ? 4.270 -3.331 11.133 1.00 98.56 286 PHE A C 1
ATOM 2247 O O . PHE A 1 286 ? 3.164 -2.828 10.944 1.00 98.56 286 PHE A O 1
ATOM 2254 N N . VAL A 1 287 ? 5.411 -2.686 10.906 1.00 97.75 287 VAL A N 1
ATOM 2255 C CA . VAL A 1 287 ? 5.496 -1.283 10.499 1.00 97.75 287 VAL A CA 1
ATOM 2256 C C . VAL A 1 287 ? 6.459 -1.196 9.319 1.00 97.75 287 VAL A C 1
ATOM 2258 O O . VAL A 1 287 ? 7.629 -1.551 9.456 1.00 97.75 287 VAL A O 1
ATOM 2261 N N . GLN A 1 288 ? 5.967 -0.720 8.176 1.00 97.19 288 GLN A N 1
ATOM 2262 C CA . GLN A 1 288 ? 6.779 -0.366 7.016 1.00 97.19 288 GLN A CA 1
ATOM 2263 C C . GLN A 1 288 ? 6.965 1.151 7.003 1.00 97.19 288 GLN A C 1
ATOM 2265 O O . GLN A 1 288 ? 5.988 1.895 7.089 1.00 97.19 288 GLN A O 1
ATOM 2270 N N . ILE A 1 289 ? 8.212 1.607 6.896 1.00 95.62 289 ILE A N 1
ATOM 2271 C CA . ILE A 1 289 ? 8.566 3.031 6.858 1.00 95.62 289 ILE A CA 1
ATOM 2272 C C . ILE A 1 289 ? 9.503 3.338 5.701 1.00 95.62 289 ILE A C 1
ATOM 2274 O O . ILE A 1 289 ? 10.226 2.459 5.234 1.00 95.62 289 ILE A O 1
ATOM 2278 N N . VAL A 1 290 ? 9.560 4.612 5.316 1.00 94.00 290 VAL A N 1
ATOM 2279 C CA . VAL A 1 290 ? 10.655 5.136 4.503 1.00 94.00 290 VAL A CA 1
ATOM 2280 C C . VAL A 1 290 ? 11.818 5.468 5.429 1.00 94.00 290 VAL A C 1
ATOM 2282 O O . VAL A 1 290 ? 11.788 6.465 6.159 1.00 94.00 290 VAL A O 1
ATOM 2285 N N . TYR A 1 291 ? 12.841 4.617 5.412 1.00 90.56 291 TYR A N 1
ATOM 2286 C CA . TYR A 1 291 ? 14.059 4.827 6.194 1.00 90.56 291 TYR A CA 1
ATOM 2287 C C . TYR A 1 291 ? 14.962 5.899 5.569 1.00 90.56 291 TYR A C 1
ATOM 2289 O O . TYR A 1 291 ? 15.476 6.777 6.266 1.00 90.56 291 TYR A O 1
ATOM 2297 N N . GLU A 1 292 ? 15.098 5.894 4.241 1.00 88.62 292 GLU A N 1
ATOM 2298 C CA . GLU A 1 292 ? 15.847 6.899 3.484 1.00 88.62 292 GLU A CA 1
ATOM 2299 C C . GLU A 1 292 ? 15.045 8.204 3.359 1.00 88.62 292 GLU A C 1
ATOM 2301 O O . GLU A 1 292 ? 14.589 8.615 2.294 1.00 88.62 292 GLU A O 1
ATOM 2306 N N . THR A 1 293 ? 14.848 8.890 4.484 1.00 88.12 293 THR A N 1
ATOM 2307 C CA . THR A 1 293 ? 13.990 10.086 4.581 1.00 88.12 293 THR A CA 1
ATOM 2308 C C . THR A 1 293 ? 14.415 11.253 3.678 1.00 88.12 293 THR A C 1
ATOM 2310 O O . THR A 1 293 ? 13.632 12.182 3.476 1.00 88.12 293 THR A O 1
ATOM 2313 N N . GLY A 1 294 ? 15.610 11.209 3.077 1.00 86.44 294 GLY A N 1
ATOM 2314 C CA . GLY A 1 294 ? 16.022 12.126 2.010 1.00 86.44 294 GLY A CA 1
ATOM 2315 C C . GLY A 1 294 ? 15.090 12.107 0.790 1.00 86.44 294 GLY A C 1
ATOM 2316 O O . GLY A 1 294 ? 14.931 13.139 0.142 1.00 86.44 294 GLY A O 1
ATOM 2317 N N . TYR A 1 295 ? 14.405 10.985 0.540 1.00 87.44 295 TYR A N 1
ATOM 2318 C CA . TYR A 1 295 ? 13.412 10.841 -0.531 1.00 87.44 295 TYR A CA 1
ATOM 2319 C C . TYR A 1 295 ? 12.015 11.348 -0.163 1.00 87.44 295 TYR A C 1
ATOM 2321 O O . TYR A 1 295 ? 11.152 11.463 -1.031 1.00 87.44 295 TYR A O 1
ATOM 2329 N N . LEU A 1 296 ? 11.787 11.712 1.100 1.00 88.56 296 LEU A N 1
ATOM 2330 C CA . LEU A 1 296 ? 10.577 12.395 1.540 1.00 88.56 296 LEU A CA 1
ATOM 2331 C C . LEU A 1 296 ? 10.825 13.904 1.591 1.00 88.56 296 LEU A C 1
ATOM 2333 O O . LEU A 1 296 ? 11.763 14.371 2.241 1.00 88.56 296 LEU A O 1
ATOM 2337 N N . ARG A 1 297 ? 9.941 14.698 0.977 1.00 87.06 297 ARG A N 1
ATOM 2338 C CA . ARG A 1 297 ? 9.928 16.156 1.189 1.00 87.06 297 ARG A CA 1
ATOM 2339 C C . ARG A 1 297 ? 9.630 16.484 2.655 1.00 87.06 297 ARG A C 1
ATOM 2341 O O . ARG A 1 297 ? 9.027 15.677 3.360 1.00 87.06 297 ARG A O 1
ATOM 2348 N N . ALA A 1 298 ? 10.012 17.681 3.111 1.00 89.50 298 ALA A N 1
ATOM 2349 C CA . ALA A 1 298 ? 9.893 18.065 4.523 1.00 89.50 298 ALA A CA 1
ATOM 2350 C C . ALA A 1 298 ? 8.490 17.817 5.125 1.00 89.50 298 ALA A C 1
ATOM 2352 O O . ALA A 1 298 ? 8.433 17.111 6.133 1.00 89.50 298 ALA A O 1
ATOM 2353 N N . PRO A 1 299 ? 7.370 18.212 4.478 1.00 90.88 299 PRO A N 1
ATOM 2354 C CA . PRO A 1 299 ? 6.040 17.909 5.012 1.00 90.88 299 PRO A CA 1
ATOM 2355 C C . PRO A 1 299 ? 5.744 16.405 5.102 1.00 90.88 299 PRO A C 1
ATOM 2357 O O . PRO A 1 299 ? 5.052 15.960 6.007 1.00 90.88 299 PRO A O 1
ATOM 2360 N N . ALA A 1 300 ? 6.261 15.590 4.176 1.00 91.19 300 ALA A N 1
ATOM 2361 C CA . ALA A 1 300 ? 6.063 14.142 4.207 1.00 91.19 300 ALA A CA 1
ATOM 2362 C C . ALA A 1 300 ? 6.879 13.460 5.319 1.00 91.19 300 ALA A C 1
ATOM 2364 O O . ALA A 1 300 ? 6.396 12.496 5.913 1.00 91.19 300 ALA A O 1
ATOM 2365 N N . ARG A 1 301 ? 8.077 13.978 5.635 1.00 92.69 301 ARG A N 1
ATOM 2366 C CA . ARG A 1 301 ? 8.884 13.519 6.779 1.00 92.69 301 ARG A CA 1
ATOM 2367 C C . ARG A 1 301 ? 8.201 13.799 8.110 1.00 92.69 301 ARG A C 1
ATOM 2369 O O . ARG A 1 301 ? 8.176 12.922 8.967 1.00 92.69 301 ARG A O 1
ATOM 2376 N N . GLU A 1 302 ? 7.653 15.002 8.268 1.00 95.00 302 GLU A N 1
ATOM 2377 C CA . GLU A 1 302 ? 6.902 15.389 9.468 1.00 95.00 302 GLU A CA 1
ATOM 2378 C C . GLU A 1 302 ? 5.693 14.476 9.659 1.00 95.00 302 GLU A C 1
ATOM 2380 O O . GLU A 1 302 ? 5.551 13.878 10.720 1.00 95.00 302 GLU A O 1
ATOM 2385 N N . ARG A 1 303 ? 4.915 14.240 8.593 1.00 95.62 303 ARG A N 1
ATOM 2386 C CA . ARG A 1 303 ? 3.781 13.307 8.635 1.00 95.62 303 ARG A CA 1
ATOM 2387 C C . ARG A 1 303 ? 4.174 11.886 9.036 1.00 95.62 303 ARG A C 1
ATOM 2389 O O . ARG A 1 303 ? 3.525 11.319 9.905 1.00 95.62 303 ARG A O 1
ATOM 2396 N N . GLN A 1 304 ? 5.250 11.328 8.469 1.00 96.56 304 GLN A N 1
ATOM 2397 C CA . GLN A 1 304 ? 5.735 10.005 8.886 1.00 96.56 304 GLN A CA 1
ATOM 2398 C C . GLN A 1 304 ? 6.157 10.005 10.365 1.00 96.56 304 GLN A C 1
ATOM 2400 O O . GLN A 1 304 ? 5.874 9.048 11.080 1.00 96.56 304 GLN A O 1
ATOM 2405 N N . SER A 1 305 ? 6.831 11.062 10.834 1.00 96.75 305 SER A N 1
ATOM 2406 C CA . SER A 1 305 ? 7.208 11.182 12.246 1.00 96.75 305 SER A CA 1
ATOM 2407 C C . SER A 1 305 ? 5.990 11.264 13.161 1.00 96.75 305 SER A C 1
ATOM 2409 O O . SER A 1 305 ? 6.023 10.672 14.234 1.00 96.75 305 SER A O 1
ATOM 2411 N N . ASP A 1 306 ? 4.955 12.011 12.784 1.00 97.38 306 ASP A N 1
ATOM 2412 C CA . ASP A 1 306 ? 3.748 12.141 13.601 1.00 97.38 306 ASP A CA 1
ATOM 2413 C C . ASP A 1 306 ? 2.919 10.857 13.586 1.00 97.38 306 ASP A C 1
ATOM 2415 O O . ASP A 1 306 ? 2.398 10.465 14.623 1.00 97.38 306 ASP A O 1
ATOM 2419 N N . TRP A 1 307 ? 2.906 10.136 12.463 1.00 98.00 307 TRP A N 1
ATOM 2420 C CA . TRP A 1 307 ? 2.274 8.822 12.355 1.00 98.00 307 TRP A CA 1
ATOM 2421 C C . TRP A 1 307 ? 2.921 7.757 13.258 1.00 98.00 307 TRP A C 1
ATOM 2423 O O . TRP A 1 307 ? 2.230 6.864 13.743 1.00 98.00 307 TRP A O 1
ATOM 2433 N N . LEU A 1 308 ? 4.239 7.838 13.480 1.00 96.31 308 LEU A N 1
ATOM 2434 C CA . LEU A 1 308 ? 4.985 6.904 14.334 1.00 96.31 308 LEU A CA 1
ATOM 2435 C C . LEU A 1 308 ? 4.828 7.158 15.844 1.00 96.31 308 LEU A C 1
ATOM 2437 O O . LEU A 1 308 ? 5.260 6.310 16.628 1.00 96.31 308 LEU A O 1
ATOM 2441 N N . ARG A 1 309 ? 4.305 8.319 16.254 1.00 92.81 309 ARG A N 1
ATOM 2442 C CA . ARG A 1 309 ? 4.156 8.717 17.665 1.00 92.81 309 ARG A CA 1
ATOM 2443 C C . ARG A 1 309 ? 2.864 8.186 18.272 1.00 92.81 309 ARG A C 1
ATOM 2445 O O . ARG A 1 309 ? 2.931 7.792 19.458 1.00 92.81 309 ARG A O 1
#

Sequence (309 aa):
MRSVLMLVCLSAALTALFTNAVHGQGRSIEGPVADTELKSTGDLLRGFDDAELTELRKVIPQRPELKLREASPRLAQVSGSVFEDRNGNGTRDAGEPGLADVSVTDGERVLRTDNDGGFRFQIRFDENPHHRFVVVTRPTGFRPTRGFFTRIPFDESRGEYSVDFGLVRDPASAKREFWFMTASDSQFTNIEQMIPIAKDYAQVTSAPAIPRLGKPAFLVTAGDLTMNGTQYEWDMYDYIRGMSKIPVYEGFGGHDGNCLDPRCTVNFEQRIGPPYYSWDYGGVHFVQIVYETGYLRAPARERQSDWLR

Secondary structure (DSSP, 8-state):
---------------------PPPS--------------SHHHHTT---HHHHHHHHHHS---PPPPPPPP--EEEEEEEEEEE-SSSSSS--TT--B-TT-EEESSS-EEE--TTSEEEEEEEE-SS---EEEEE-BPTTEEESS-SEEEE-TT----EEE--EEEEE-TTTT-SS---EEE----B-SHHHHHHHHHHHHHHHTPPPBTTTBS---EEE-S--BSS--HHHHHHHHHHHHH-SS-EEPPP-GGGSTTSSS-TTHHHHHHT--SSEEEEETTEEEEE--S-GGGS-HHHHHHHHHHT-

Foldseek 3Di:
DDDDDDDDDDDDDDDDDDDDADDDDDDPPDDDPDLDDQDDPVSVVLADDPVVQVVCCVSLPDDDFDDQAWFDWDKAKEKEFEWAPAPLPFDDDPPIATDFQWWKDQLFDIDTAHRRRMDMDTDTADRAQAWTKIFTAAAQQKDWSHDRIDIDGRRDPHRYYYDYTHIYGDVLLQALAEAAAEEEQLADDDPRSLSSLLSVQLNVLPDAQDVPHGHHAEYEYLANQYQQLGPSSLVSSVSSCSSHPHHYHYAHDCRNFRNDPSTLCNSVCVRPNDNWDWYGGSNDIDIHHYPVCVSPDPVSSNSNVSHVD

pLDDT: mean 84.91, std 22.37, range [22.09, 98.81]